Protein AF-A0A438N8Q0-F1 (afdb_monomer_lite)

Sequence (282 aa):
MSNSEAPPSVSEGKRSIVNTTEFSVVYLAGQSRKLFHFLTVKAPIPNVELLRGPALIAVITSKEPGPKFRTDLVSSLLQAARGWFLTVPFRKKMLDDFEEYLALRQEWIAASAEAMAFDVHNQMTRAVYFTKDDETLIKLIKTRLPDVNLNAIIEAFPPLTLDQYLEIMIPMSRHLHAKADALTQKLLDLKTSERLRSTHSAILKCTHAHDDYVKALRNREYNDRLRKHHAREQTALNARRQMGNVGTYDLSPLVVRSVKEFVRQEQEKYLAFDEAGQLKVK

pLDDT: mean 77.79, std 16.01, range [31.42, 97.44]

Secondary structure (DSSP, 8-state):
-----PPPP--S----GGGSHHHIIIIITTTTHHHHHHHHH-SPPPHHHHTT-HHHHHHHHHT--SSPP-HHHHHHHHHHTHHHHTTSTTHHHHHHHHHHHHHHHHHHHHHHHHHHHHHHHHHHHIIIIII---HHHHHHHHHH-TTS-HHHHHHTS----HHHHHHHHHHHHHHHHHHHHHHHHHHHHHHHSHHHHHHHHHHHHHHHHHHHHHHHHHHHHHHHHHHHHHHHHHHHHHHHHHHTT-S--PPPHHHHHHHHHHHHHHHHHH-EE-TTS-EE--

Structure (mmCIF, N/CA/C/O backbone):
data_AF-A0A438N8Q0-F1
#
_entry.id   AF-A0A438N8Q0-F1
#
loop_
_atom_site.group_PDB
_atom_site.id
_atom_site.type_symbol
_atom_site.label_atom_id
_atom_site.label_alt_id
_atom_site.label_comp_id
_atom_site.label_asym_id
_atom_site.label_entity_id
_atom_site.label_seq_id
_atom_site.pdbx_PDB_ins_code
_atom_site.Cartn_x
_atom_site.Cartn_y
_atom_site.Cartn_z
_atom_site.occupancy
_atom_site.B_iso_or_equiv
_atom_site.auth_seq_id
_atom_site.auth_comp_id
_atom_site.auth_asym_id
_atom_site.auth_atom_id
_atom_site.pdbx_PDB_model_num
ATOM 1 N N . MET A 1 1 ? 14.302 -14.407 37.854 1.00 37.50 1 MET A N 1
ATOM 2 C CA . MET A 1 1 ? 14.609 -13.065 37.320 1.00 37.50 1 MET A CA 1
ATOM 3 C C . MET A 1 1 ? 13.574 -12.763 36.254 1.00 37.50 1 MET A C 1
ATOM 5 O O . MET A 1 1 ? 13.567 -13.420 35.225 1.00 37.50 1 MET A O 1
ATOM 9 N N . SER A 1 2 ? 12.611 -11.910 36.599 1.00 31.77 2 SER A N 1
ATOM 10 C CA . SER A 1 2 ? 11.425 -11.600 35.797 1.00 31.77 2 SER A CA 1
ATOM 11 C C . SER A 1 2 ? 11.701 -10.344 34.976 1.00 31.77 2 SER A C 1
ATOM 13 O O . SER A 1 2 ? 11.773 -9.260 35.551 1.00 31.77 2 SER A O 1
ATOM 15 N N . ASN A 1 3 ? 11.854 -10.480 33.658 1.00 32.62 3 ASN A N 1
ATOM 16 C CA . ASN A 1 3 ? 11.857 -9.333 32.752 1.00 32.62 3 ASN A CA 1
ATOM 17 C C . ASN A 1 3 ? 10.408 -8.892 32.532 1.00 32.62 3 ASN A C 1
ATOM 19 O O . ASN A 1 3 ? 9.687 -9.431 31.698 1.00 32.62 3 ASN A O 1
ATOM 23 N N . SER A 1 4 ? 9.989 -7.930 33.350 1.00 31.98 4 SER A N 1
ATOM 24 C CA . SER A 1 4 ? 8.791 -7.124 33.150 1.00 31.98 4 SER A CA 1
ATOM 25 C C . SER A 1 4 ? 9.007 -6.216 31.938 1.00 31.98 4 SER A C 1
ATOM 27 O O . SER A 1 4 ? 9.537 -5.114 32.078 1.00 31.98 4 SER A O 1
ATOM 29 N N . GLU A 1 5 ? 8.594 -6.658 30.751 1.00 37.47 5 GLU A N 1
ATOM 30 C CA . GLU A 1 5 ? 8.329 -5.743 29.639 1.00 37.47 5 GLU A CA 1
ATOM 31 C C . GLU A 1 5 ? 7.063 -4.951 29.974 1.00 37.47 5 GLU A C 1
ATOM 33 O O . GLU A 1 5 ? 5.932 -5.401 29.787 1.00 37.47 5 GLU A O 1
ATOM 38 N N . ALA A 1 6 ? 7.269 -3.768 30.550 1.00 31.42 6 ALA A N 1
ATOM 39 C CA . ALA A 1 6 ? 6.219 -2.774 30.670 1.00 31.42 6 ALA A CA 1
ATOM 40 C C . ALA A 1 6 ? 5.736 -2.386 29.255 1.00 31.42 6 ALA A C 1
ATOM 42 O O . ALA A 1 6 ? 6.571 -2.183 28.368 1.00 31.42 6 ALA A O 1
ATOM 43 N N . PRO A 1 7 ? 4.416 -2.261 29.019 1.00 38.03 7 PRO A N 1
ATOM 44 C CA . PRO A 1 7 ? 3.911 -1.710 27.768 1.00 38.03 7 PRO A CA 1
ATOM 45 C C . PRO A 1 7 ? 4.437 -0.275 27.597 1.00 38.03 7 PRO A C 1
ATOM 47 O O . PRO A 1 7 ? 4.678 0.403 28.602 1.00 38.03 7 PRO A O 1
ATOM 50 N N . PRO A 1 8 ? 4.628 0.202 26.353 1.00 34.69 8 PRO A N 1
ATOM 51 C CA . PRO A 1 8 ? 5.199 1.518 26.103 1.00 34.69 8 PRO A CA 1
ATOM 52 C C . PRO A 1 8 ? 4.433 2.590 26.882 1.00 34.69 8 PRO A C 1
ATOM 54 O O . PRO A 1 8 ? 3.205 2.690 26.824 1.00 34.69 8 PRO A O 1
ATOM 57 N N . SER A 1 9 ? 5.201 3.346 27.661 1.00 33.34 9 SER A N 1
ATOM 58 C CA . SER A 1 9 ? 4.758 4.355 28.610 1.00 33.34 9 SER A CA 1
ATOM 59 C C . SER A 1 9 ? 3.822 5.381 27.975 1.00 33.34 9 SER A C 1
ATOM 61 O O . SER A 1 9 ? 4.170 6.083 27.027 1.00 33.34 9 SER A O 1
ATOM 63 N N . VAL A 1 10 ? 2.642 5.485 28.578 1.00 43.12 10 VAL A N 1
ATOM 64 C CA . VAL A 1 10 ? 1.627 6.517 28.385 1.00 43.12 10 VAL A CA 1
ATOM 65 C C . VAL A 1 10 ? 2.172 7.860 28.882 1.00 43.12 10 VAL A C 1
ATOM 67 O O . VAL A 1 10 ? 2.150 8.131 30.079 1.00 43.12 10 VAL A O 1
ATOM 70 N N . SER A 1 11 ? 2.648 8.718 27.978 1.00 35.53 11 SER A N 1
ATOM 71 C CA . SER A 1 11 ? 2.822 10.152 28.256 1.00 35.53 11 SER A CA 1
ATOM 72 C C . SER A 1 11 ? 2.821 10.994 26.973 1.00 35.53 11 SER A C 1
ATOM 74 O O . SER A 1 11 ? 3.793 11.668 26.647 1.00 35.53 11 SER A O 1
ATOM 76 N N . GLU A 1 12 ? 1.711 10.988 26.242 1.00 38.38 12 GLU A N 1
ATOM 77 C CA . GLU A 1 12 ? 1.364 12.083 25.332 1.00 38.38 12 GLU A CA 1
ATOM 78 C C . GLU A 1 12 ? -0.039 12.548 25.730 1.00 38.38 12 GLU A C 1
ATOM 80 O O . GLU A 1 12 ? -0.950 11.725 25.831 1.00 38.38 12 GLU A O 1
ATOM 85 N N . GLY A 1 13 ? -0.218 13.840 26.038 1.00 41.06 13 GLY A N 1
ATOM 86 C CA . GLY A 1 13 ? -1.534 14.389 26.384 1.00 41.06 13 GLY A CA 1
ATOM 87 C C . GLY A 1 13 ? -2.570 13.936 25.357 1.00 41.06 13 GLY A C 1
ATOM 88 O O . GLY A 1 13 ? -2.263 13.990 24.172 1.00 41.06 13 GLY A O 1
ATOM 89 N N . LYS A 1 14 ? -3.729 13.430 25.815 1.00 56.16 14 LYS A N 1
ATOM 90 C CA . LYS A 1 14 ? -4.760 12.735 25.014 1.00 56.16 14 LYS A CA 1
ATOM 91 C C . LYS A 1 14 ? -4.926 13.346 23.614 1.00 56.16 14 LYS A C 1
ATOM 93 O O . LYS A 1 14 ? -5.718 14.265 23.410 1.00 56.16 14 LYS A O 1
ATOM 98 N N . ARG A 1 15 ? -4.157 12.851 22.640 1.00 72.88 15 ARG A N 1
ATOM 99 C CA . ARG A 1 15 ? -4.258 13.262 21.240 1.00 72.88 15 ARG A CA 1
ATOM 100 C C . ARG A 1 15 ? -5.443 12.515 20.653 1.00 72.88 15 ARG A C 1
ATOM 102 O O . ARG A 1 15 ? -5.467 11.290 20.682 1.00 72.88 15 ARG A O 1
ATOM 109 N N . SER A 1 16 ? -6.420 13.262 20.144 1.00 83.81 16 SER A N 1
ATOM 110 C CA . SER A 1 16 ? -7.558 12.677 19.434 1.00 83.81 16 SER A CA 1
ATOM 111 C C . SER A 1 16 ? -7.079 11.841 18.252 1.00 83.81 16 SER A C 1
ATOM 113 O O . SER A 1 16 ? -6.194 12.274 17.503 1.00 83.81 16 SER A O 1
ATOM 115 N N . ILE A 1 17 ? -7.720 10.691 18.036 1.00 86.69 17 ILE A N 1
ATOM 116 C CA . ILE A 1 17 ? -7.443 9.830 16.883 1.00 86.69 17 ILE A CA 1
ATOM 117 C C . ILE A 1 17 ? -7.655 10.576 15.561 1.00 86.69 17 ILE A C 1
ATOM 119 O O . ILE A 1 17 ? -6.962 10.315 14.581 1.00 86.69 17 ILE A O 1
ATOM 123 N N . VAL A 1 18 ? -8.552 11.567 15.548 1.00 86.44 18 VAL A N 1
ATOM 124 C CA . VAL A 1 18 ? -8.867 12.388 14.372 1.00 86.44 18 VAL A CA 1
ATOM 125 C C . VAL A 1 18 ? -7.634 13.112 13.820 1.00 86.44 18 VAL A C 1
ATOM 127 O O . VAL A 1 18 ? -7.559 13.362 12.618 1.00 86.44 18 VAL A O 1
ATOM 130 N N . ASN A 1 19 ? -6.651 13.405 14.675 1.00 85.69 19 ASN A N 1
ATOM 131 C CA . ASN A 1 19 ? -5.429 14.117 14.301 1.00 85.69 19 ASN A CA 1
ATOM 132 C C . ASN A 1 19 ? -4.320 13.192 13.773 1.00 85.69 19 ASN A C 1
ATOM 134 O O . ASN A 1 19 ? -3.249 13.672 13.406 1.00 85.69 19 ASN A O 1
ATOM 138 N N . THR A 1 20 ? -4.545 11.877 13.749 1.00 86.88 20 THR A N 1
ATOM 139 C CA . THR A 1 20 ? -3.568 10.912 13.232 1.00 86.88 20 THR A CA 1
ATOM 140 C C . THR A 1 20 ? -3.609 10.841 11.707 1.00 86.88 20 THR A C 1
ATOM 142 O O . THR A 1 20 ? -4.662 10.982 11.073 1.00 86.88 20 THR A O 1
ATOM 145 N N . THR A 1 21 ? -2.447 10.597 11.098 1.00 85.69 21 THR A N 1
ATOM 146 C CA . THR A 1 21 ? -2.346 10.421 9.642 1.00 85.69 21 THR A CA 1
ATOM 147 C C . THR A 1 21 ? -3.156 9.204 9.207 1.00 85.69 21 THR A C 1
ATOM 149 O O . THR A 1 21 ? -3.878 9.265 8.216 1.00 85.69 21 THR A O 1
ATOM 152 N N . GLU A 1 22 ? -3.077 8.128 9.986 1.00 86.81 22 GLU A N 1
ATOM 153 C CA . GLU A 1 22 ? -3.739 6.844 9.795 1.00 86.81 22 GLU A CA 1
ATOM 154 C C . GLU A 1 22 ? -5.264 7.009 9.746 1.00 86.81 22 GLU A C 1
ATOM 156 O O . GLU A 1 22 ? -5.905 6.577 8.786 1.00 86.81 22 GLU A O 1
ATOM 161 N N . PHE A 1 23 ? -5.857 7.720 10.712 1.00 87.88 23 PHE A N 1
ATOM 162 C CA . PHE A 1 23 ? -7.288 8.026 10.684 1.00 87.88 23 PHE A CA 1
ATOM 163 C C . PHE A 1 23 ? -7.674 8.846 9.452 1.00 87.88 23 PHE A C 1
ATOM 165 O O . PHE A 1 23 ? -8.671 8.547 8.790 1.00 87.88 23 PHE A O 1
ATOM 172 N N . SER A 1 24 ? -6.879 9.862 9.114 1.00 86.62 24 SER A N 1
ATOM 173 C CA . SER A 1 24 ? -7.151 10.724 7.966 1.00 86.62 24 SER A CA 1
ATOM 174 C C . SER A 1 24 ? -7.186 9.935 6.652 1.00 86.62 24 SER A C 1
ATOM 176 O O . SER A 1 24 ? -8.156 10.016 5.891 1.00 86.62 24 SER A O 1
ATOM 178 N N . VAL A 1 25 ? -6.181 9.093 6.402 1.00 84.50 25 VAL A N 1
ATOM 179 C CA . VAL A 1 25 ? -6.111 8.323 5.152 1.00 84.50 25 VAL A CA 1
ATOM 180 C C . VAL A 1 25 ? -7.124 7.182 5.091 1.00 84.50 25 VAL A C 1
ATOM 182 O O . VAL A 1 25 ? -7.626 6.879 4.005 1.00 84.50 25 VAL A O 1
ATOM 185 N N . VAL A 1 26 ? -7.471 6.574 6.231 1.00 82.56 26 VAL A N 1
ATOM 186 C CA . VAL A 1 26 ? -8.444 5.476 6.276 1.00 82.56 26 VAL A CA 1
ATOM 187 C C . VAL A 1 26 ? -9.875 6.011 6.216 1.00 82.56 26 VAL A C 1
ATOM 189 O O . VAL A 1 26 ? -10.639 5.546 5.370 1.00 82.56 26 VAL A O 1
ATOM 192 N N . TYR A 1 27 ? -10.241 7.003 7.035 1.00 80.44 27 TYR A N 1
ATOM 193 C CA . TYR A 1 27 ? -11.634 7.424 7.253 1.00 80.44 27 TYR A CA 1
ATOM 194 C C . TYR A 1 27 ? -12.013 8.791 6.662 1.00 80.44 27 TYR A C 1
ATOM 196 O O . TYR A 1 27 ? -13.161 8.949 6.240 1.00 80.44 27 TYR A O 1
ATOM 204 N N . LEU A 1 28 ? -11.102 9.772 6.562 1.00 74.94 28 LEU A N 1
ATOM 205 C CA . LEU A 1 28 ? -11.455 11.091 6.001 1.00 74.94 28 LEU A CA 1
ATOM 206 C C . LEU A 1 28 ? -11.547 11.075 4.466 1.00 74.94 28 LEU A C 1
ATOM 208 O O . LEU A 1 28 ? -12.371 11.793 3.893 1.00 74.94 28 LEU A O 1
ATOM 212 N N . ALA A 1 29 ? -10.798 10.202 3.787 1.00 60.91 29 ALA A N 1
ATOM 213 C CA . ALA A 1 29 ? -10.954 9.938 2.354 1.00 60.91 29 ALA A CA 1
ATOM 214 C C . ALA A 1 29 ? -12.243 9.124 2.082 1.00 60.91 29 ALA A C 1
ATOM 216 O O . ALA A 1 29 ? -12.223 7.891 2.072 1.00 60.91 29 ALA A O 1
ATOM 217 N N . GLY A 1 30 ? -13.381 9.810 1.907 1.00 58.81 30 GLY A N 1
ATOM 218 C CA . GLY A 1 30 ? -14.726 9.210 1.762 1.00 58.81 30 GLY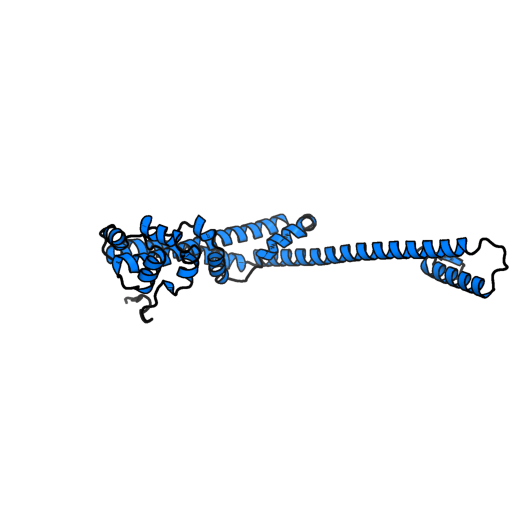 A CA 1
ATOM 219 C C . GLY A 1 30 ? -15.752 9.656 2.821 1.00 58.81 30 GLY A C 1
ATOM 220 O O . GLY A 1 30 ? -16.898 9.209 2.783 1.00 58.81 30 GLY A O 1
ATOM 221 N N . GLN A 1 31 ? -15.314 10.535 3.735 1.00 66.50 31 GLN A N 1
ATOM 222 C CA . GLN A 1 31 ? -16.015 11.361 4.736 1.00 66.50 31 GLN A CA 1
ATOM 223 C C . GLN A 1 31 ? -17.175 10.729 5.532 1.00 66.50 31 GLN A C 1
ATOM 225 O O . GLN A 1 31 ? -17.037 10.589 6.741 1.00 66.50 31 GLN A O 1
ATOM 230 N N . SER A 1 32 ? -18.301 10.354 4.921 1.00 77.50 32 SER A N 1
ATOM 231 C CA . SER A 1 32 ? -19.498 9.912 5.666 1.00 77.50 32 SER A CA 1
ATOM 232 C C . SER A 1 32 ? -19.753 8.408 5.571 1.00 77.50 32 SER A C 1
ATOM 234 O O . SER A 1 32 ? -20.121 7.786 6.563 1.00 77.50 32 SER A O 1
ATOM 236 N N . ARG A 1 33 ? -19.490 7.776 4.417 1.00 85.31 33 ARG A N 1
ATOM 237 C CA . ARG A 1 33 ? -19.811 6.349 4.210 1.00 85.31 33 ARG A CA 1
ATOM 238 C C . ARG A 1 33 ? -18.976 5.422 5.094 1.00 85.31 33 ARG A C 1
ATOM 240 O O . ARG A 1 33 ? -19.495 4.442 5.615 1.00 85.31 33 ARG A O 1
ATOM 247 N N . LYS A 1 34 ? -17.693 5.735 5.280 1.00 87.44 34 LYS A N 1
ATOM 248 C CA . LYS A 1 34 ? -16.776 4.930 6.100 1.00 87.44 34 LYS A CA 1
ATOM 249 C C . LYS A 1 34 ? -17.062 5.067 7.596 1.00 87.44 34 LYS A C 1
ATOM 251 O O . LYS A 1 34 ? -17.062 4.071 8.307 1.00 87.44 34 LYS A O 1
ATOM 256 N N . LEU A 1 35 ? -17.384 6.279 8.058 1.00 88.81 35 LEU A N 1
ATOM 257 C CA . LEU A 1 35 ? -17.860 6.498 9.428 1.00 88.81 35 LEU A CA 1
ATOM 258 C C . LEU A 1 35 ? -19.200 5.790 9.669 1.00 88.81 35 LEU A C 1
ATOM 260 O O . LEU A 1 35 ? -19.393 5.172 10.710 1.00 88.81 35 LEU A O 1
ATOM 264 N N . PHE A 1 36 ? -20.100 5.812 8.683 1.00 88.88 36 PHE A N 1
ATOM 265 C CA . PHE A 1 36 ? -21.367 5.092 8.761 1.00 88.88 36 PHE A CA 1
ATOM 266 C C . PHE A 1 36 ? -21.158 3.572 8.813 1.00 88.88 36 PHE A C 1
ATOM 268 O O . PHE A 1 36 ? -21.780 2.898 9.631 1.00 88.88 36 PHE A O 1
ATOM 275 N N . HIS A 1 37 ? -20.241 3.034 8.000 1.00 90.06 37 HIS A N 1
ATOM 276 C CA . HIS A 1 37 ? -19.836 1.627 8.047 1.00 90.06 37 HIS A CA 1
ATOM 277 C C . HIS A 1 37 ? -19.310 1.238 9.433 1.00 90.06 37 HIS A C 1
ATOM 279 O O . HIS A 1 37 ? -19.760 0.244 9.994 1.00 90.06 37 HIS A O 1
ATOM 285 N N . PHE A 1 38 ? -18.429 2.052 10.021 1.00 91.31 38 PHE A N 1
ATOM 286 C CA . PHE A 1 38 ? -17.919 1.826 11.374 1.00 91.31 38 PHE A CA 1
ATOM 287 C C . PHE A 1 38 ? -19.046 1.705 12.415 1.00 91.31 38 PHE A C 1
ATOM 289 O O . PHE A 1 38 ? -19.038 0.778 13.224 1.00 91.31 38 PHE A O 1
ATOM 296 N N . LEU A 1 39 ? -20.038 2.601 12.373 1.00 90.19 39 LEU A N 1
ATOM 297 C CA . LEU A 1 39 ? -21.144 2.610 13.338 1.00 90.19 39 LEU A CA 1
ATOM 298 C C . LEU A 1 39 ? -22.140 1.460 13.140 1.00 90.19 39 LEU A C 1
ATOM 300 O O . LEU A 1 39 ? -22.680 0.937 14.111 1.00 90.19 39 LEU A O 1
ATOM 304 N N . THR A 1 40 ? -22.405 1.079 11.890 1.00 87.88 40 THR A N 1
ATOM 305 C CA . THR A 1 40 ? -23.457 0.104 11.558 1.00 87.88 40 THR A CA 1
ATOM 306 C C . THR A 1 40 ? -22.941 -1.325 11.477 1.00 87.88 40 THR A C 1
ATOM 308 O O . THR A 1 40 ? -23.537 -2.224 12.061 1.00 87.88 40 THR A O 1
ATOM 311 N N . VAL A 1 41 ? -21.823 -1.537 10.783 1.00 88.81 41 VAL A N 1
ATOM 312 C CA . VAL A 1 41 ? -21.237 -2.865 10.560 1.00 88.81 41 VAL A CA 1
ATOM 313 C C . VAL A 1 41 ? -20.377 -3.299 11.745 1.00 88.81 41 VAL A C 1
ATOM 315 O O . VAL A 1 41 ? -20.242 -4.495 11.981 1.00 88.81 41 VAL A O 1
ATOM 318 N N . LYS A 1 42 ? -19.834 -2.347 12.523 1.00 87.25 42 LYS A N 1
ATOM 319 C CA . LYS A 1 42 ? -19.001 -2.615 13.712 1.00 87.25 42 LYS A CA 1
ATOM 320 C C . LYS A 1 42 ? -17.797 -3.518 13.396 1.00 87.25 42 LYS A C 1
ATOM 322 O O . LYS A 1 42 ? -17.392 -4.338 14.213 1.00 87.25 42 LYS A O 1
ATOM 327 N N . ALA A 1 43 ? -17.225 -3.344 12.205 1.00 86.88 43 ALA A N 1
ATOM 328 C CA . ALA A 1 43 ? -16.047 -4.059 11.728 1.00 86.88 43 ALA A CA 1
ATOM 329 C C . ALA A 1 43 ? -15.053 -3.089 11.055 1.00 86.88 43 ALA A C 1
ATOM 331 O O . ALA A 1 43 ? -15.445 -1.981 10.663 1.00 86.88 43 ALA A O 1
ATOM 332 N N . PRO A 1 44 ? -13.769 -3.472 10.919 1.00 88.00 44 PRO A N 1
ATOM 333 C CA . PRO A 1 44 ? -12.804 -2.731 10.114 1.00 88.00 44 PRO A CA 1
ATOM 334 C C . PRO A 1 44 ? -13.226 -2.653 8.642 1.00 88.00 44 PRO A C 1
ATOM 336 O O . PRO A 1 44 ? -13.895 -3.545 8.120 1.00 88.00 44 PRO A O 1
ATOM 339 N N . ILE A 1 45 ? -12.782 -1.599 7.952 1.00 88.62 45 ILE A N 1
ATOM 340 C CA . ILE A 1 45 ? -13.051 -1.424 6.520 1.00 88.62 45 ILE A CA 1
ATOM 341 C C . ILE A 1 45 ? -12.402 -2.580 5.733 1.00 88.62 45 ILE A C 1
ATOM 343 O O . ILE A 1 45 ? -11.218 -2.849 5.938 1.00 88.62 45 ILE A O 1
ATOM 347 N N . PRO A 1 46 ? -13.117 -3.230 4.794 1.00 86.75 46 PRO A N 1
ATOM 348 C CA . PRO A 1 46 ? -12.560 -4.320 3.999 1.00 86.75 46 PRO A CA 1
ATOM 349 C C . PRO A 1 46 ? -11.342 -3.905 3.161 1.00 86.75 46 PRO A C 1
ATOM 351 O O . PRO A 1 46 ? -11.338 -2.843 2.531 1.00 86.75 46 PRO A O 1
ATOM 354 N N . ASN A 1 47 ? -10.358 -4.804 3.035 1.00 84.50 47 ASN A N 1
ATOM 355 C CA . ASN A 1 47 ? -9.129 -4.578 2.258 1.00 84.50 47 ASN A CA 1
ATOM 356 C C . ASN A 1 47 ? -9.385 -4.100 0.821 1.00 84.50 47 ASN A C 1
ATOM 358 O O . ASN A 1 47 ? -8.679 -3.225 0.325 1.00 84.50 47 ASN A O 1
ATOM 362 N N . VAL A 1 48 ? -10.422 -4.616 0.156 1.00 86.56 48 VAL A N 1
ATOM 363 C CA . VAL A 1 48 ? -10.775 -4.214 -1.218 1.00 86.56 48 VAL A CA 1
ATOM 364 C C . VAL A 1 48 ? -11.123 -2.723 -1.305 1.00 86.56 48 VAL A C 1
ATOM 366 O O . VAL A 1 48 ? -10.811 -2.076 -2.303 1.00 86.56 48 VAL A O 1
ATOM 369 N N . GLU A 1 49 ? -11.751 -2.158 -0.273 1.00 84.56 49 GLU A N 1
ATOM 370 C CA . GLU A 1 49 ? -12.063 -0.728 -0.222 1.00 84.56 49 GLU A CA 1
ATOM 371 C C . GLU A 1 49 ? -10.851 0.109 0.203 1.00 84.56 49 GLU A C 1
ATOM 373 O O . GLU A 1 49 ? -10.649 1.202 -0.329 1.00 84.56 49 GLU A O 1
ATOM 378 N N . LEU A 1 50 ? -10.016 -0.411 1.108 1.00 84.81 50 LEU A N 1
ATOM 379 C CA . LEU A 1 50 ? -8.777 0.243 1.544 1.00 84.81 50 LEU A CA 1
ATOM 380 C C . LEU A 1 50 ? -7.794 0.427 0.383 1.00 84.81 50 LEU A C 1
ATOM 382 O O . LEU A 1 50 ? -7.297 1.531 0.157 1.00 84.81 50 LEU A O 1
ATOM 386 N N . LEU A 1 51 ? -7.578 -0.627 -0.406 1.00 85.44 51 LEU A N 1
ATOM 387 C CA . LEU A 1 51 ? -6.641 -0.638 -1.534 1.00 85.44 51 LEU A CA 1
ATOM 388 C C . LEU A 1 51 ? -7.097 0.212 -2.730 1.00 85.44 51 LEU A C 1
ATOM 390 O O . LEU A 1 51 ? -6.325 0.437 -3.655 1.00 85.44 51 LEU A O 1
ATOM 394 N N . ARG A 1 52 ? -8.330 0.730 -2.729 1.00 84.00 52 ARG A N 1
ATOM 395 C CA . ARG A 1 52 ? -8.769 1.732 -3.716 1.00 84.00 52 ARG A CA 1
ATOM 396 C C . ARG A 1 52 ? -8.343 3.153 -3.345 1.00 84.00 52 ARG A C 1
ATOM 398 O O . ARG A 1 52 ? -8.418 4.041 -4.189 1.00 84.00 52 ARG A O 1
ATOM 405 N N . GLY A 1 53 ? -7.936 3.394 -2.098 1.00 81.56 53 GLY A N 1
ATOM 406 C CA . GLY A 1 53 ? -7.556 4.714 -1.603 1.00 81.56 53 GLY A CA 1
ATOM 407 C C . GLY A 1 53 ? -6.108 5.074 -1.957 1.00 81.56 53 GLY A C 1
ATOM 408 O O . GLY A 1 53 ? -5.196 4.551 -1.313 1.00 81.56 53 GLY A O 1
ATOM 409 N N . PRO A 1 54 ? -5.850 6.016 -2.890 1.00 83.44 54 PRO A N 1
ATOM 410 C CA . PRO A 1 54 ? -4.481 6.360 -3.283 1.00 83.44 54 PRO A CA 1
ATOM 411 C C . PRO A 1 54 ? -3.678 6.989 -2.136 1.00 83.44 54 PRO A C 1
ATOM 413 O O . PRO A 1 54 ? -2.477 6.760 -2.032 1.00 83.44 54 PRO A O 1
ATOM 416 N N . ALA A 1 55 ? -4.334 7.733 -1.238 1.00 85.31 55 ALA A N 1
ATOM 417 C CA . ALA A 1 55 ? -3.686 8.352 -0.081 1.00 85.31 55 ALA A CA 1
ATOM 418 C C . ALA A 1 55 ? -3.147 7.314 0.919 1.00 85.31 55 ALA A C 1
ATOM 420 O O . ALA A 1 55 ? -2.035 7.462 1.421 1.00 85.31 55 ALA A O 1
ATOM 421 N N . LEU A 1 56 ? -3.907 6.242 1.169 1.00 86.75 56 LEU A N 1
ATOM 422 C CA . LEU A 1 56 ? -3.475 5.154 2.047 1.00 86.75 56 LEU A CA 1
ATOM 423 C C . LEU A 1 56 ? -2.284 4.408 1.438 1.00 86.75 56 LEU A C 1
ATOM 425 O O . LEU A 1 56 ? -1.278 4.206 2.114 1.00 86.75 56 LEU A O 1
ATOM 429 N N . ILE A 1 57 ? -2.364 4.066 0.148 1.00 88.00 57 ILE A N 1
ATOM 430 C CA . ILE A 1 57 ? -1.255 3.421 -0.566 1.00 88.00 57 ILE A CA 1
ATOM 431 C C . ILE A 1 57 ? -0.006 4.306 -0.527 1.00 88.00 57 ILE A C 1
ATOM 433 O O . ILE A 1 57 ? 1.084 3.801 -0.272 1.00 88.00 57 ILE A O 1
ATOM 437 N N . ALA A 1 58 ? -0.141 5.619 -0.730 1.00 86.81 58 ALA A N 1
ATOM 438 C CA . ALA A 1 58 ? 0.984 6.549 -0.663 1.00 86.81 58 ALA A CA 1
ATOM 439 C C . ALA A 1 58 ? 1.641 6.565 0.729 1.00 86.81 58 ALA A C 1
ATOM 441 O O . ALA A 1 58 ? 2.865 6.492 0.828 1.00 86.81 58 ALA A O 1
ATOM 442 N N . VAL A 1 59 ? 0.851 6.596 1.809 1.00 89.44 59 VAL A N 1
ATOM 443 C CA . VAL A 1 59 ? 1.389 6.544 3.179 1.00 89.44 59 VAL A CA 1
ATOM 444 C C . VAL A 1 59 ? 2.088 5.215 3.451 1.00 89.44 59 VAL A C 1
ATOM 446 O O . VAL A 1 59 ? 3.208 5.221 3.959 1.00 89.44 59 VAL A O 1
ATOM 449 N N . ILE A 1 60 ? 1.492 4.085 3.072 1.00 90.75 60 ILE A N 1
ATOM 450 C CA . ILE A 1 60 ? 2.113 2.765 3.251 1.00 90.75 60 ILE A CA 1
ATOM 451 C C . ILE A 1 60 ? 3.417 2.678 2.455 1.00 90.75 60 ILE A C 1
ATOM 453 O O . ILE A 1 60 ? 4.471 2.413 3.022 1.00 90.75 60 ILE A O 1
ATOM 457 N N . THR A 1 61 ? 3.385 2.987 1.159 1.00 88.56 61 THR A N 1
ATOM 458 C CA . THR A 1 61 ? 4.567 2.913 0.281 1.00 88.56 61 THR A CA 1
ATOM 459 C C . THR A 1 61 ? 5.661 3.921 0.640 1.00 88.56 61 THR A C 1
ATOM 461 O O . THR A 1 61 ? 6.832 3.679 0.348 1.00 88.56 61 THR A O 1
ATOM 464 N N . SER A 1 62 ? 5.336 5.013 1.341 1.00 88.75 62 SER A N 1
ATOM 465 C CA . SER A 1 62 ? 6.347 5.916 1.909 1.00 88.75 62 SER A CA 1
ATOM 466 C C . SER A 1 62 ? 7.235 5.228 2.953 1.00 88.75 62 SER A C 1
ATOM 468 O O . SER A 1 62 ? 8.404 5.595 3.089 1.00 88.75 62 SER A O 1
ATOM 470 N N . LYS A 1 63 ? 6.695 4.200 3.621 1.00 89.38 63 LYS A N 1
ATOM 471 C CA . LYS A 1 63 ? 7.347 3.367 4.638 1.00 89.38 63 LYS A CA 1
ATOM 472 C C . LYS A 1 63 ? 7.832 2.019 4.071 1.00 89.38 63 LYS A C 1
ATOM 474 O O . LYS A 1 63 ? 8.105 1.103 4.838 1.00 89.38 63 LYS A O 1
ATOM 479 N N . GLU A 1 64 ? 7.921 1.867 2.743 1.00 89.69 64 GLU A N 1
ATOM 480 C CA . GLU A 1 64 ? 8.378 0.618 2.115 1.00 89.69 64 GLU A CA 1
ATOM 481 C C . GLU A 1 64 ? 9.807 0.249 2.565 1.00 89.69 64 GLU A C 1
ATOM 483 O O . GLU A 1 64 ? 10.704 1.094 2.478 1.00 89.69 64 GLU A O 1
ATOM 488 N N . PRO A 1 65 ? 10.056 -1.000 3.009 1.00 88.38 65 PRO A N 1
ATOM 489 C CA . PRO A 1 65 ? 11.363 -1.409 3.518 1.00 88.38 65 PRO A CA 1
ATOM 490 C C . PRO A 1 65 ? 12.419 -1.477 2.408 1.00 88.38 65 PRO A C 1
ATOM 492 O O . PRO A 1 65 ? 12.143 -1.904 1.286 1.00 88.38 65 PRO A O 1
ATOM 495 N N . GLY A 1 66 ? 13.663 -1.117 2.727 1.00 87.44 66 GLY A N 1
ATOM 496 C CA . GLY A 1 66 ? 14.814 -1.294 1.834 1.00 87.44 66 GLY A CA 1
ATOM 497 C C . GLY A 1 66 ? 14.913 -0.285 0.672 1.00 87.44 66 GLY A C 1
ATOM 498 O O . GLY A 1 66 ? 14.259 0.760 0.679 1.00 87.44 66 GLY A O 1
ATOM 499 N N . PRO A 1 67 ? 15.754 -0.559 -0.346 1.00 84.75 67 PRO A N 1
ATOM 500 C CA . PRO A 1 67 ? 16.050 0.396 -1.418 1.00 84.75 67 PRO A CA 1
ATOM 501 C C . PRO A 1 67 ? 14.820 0.693 -2.282 1.00 84.75 67 PRO A C 1
ATOM 503 O O . PRO A 1 67 ? 14.091 -0.213 -2.667 1.00 84.75 67 PRO A O 1
ATOM 506 N N . LYS A 1 68 ? 14.568 1.957 -2.633 1.00 82.25 68 LYS A N 1
ATOM 507 C CA . LYS A 1 68 ? 13.411 2.305 -3.474 1.00 82.25 68 LYS A CA 1
ATOM 508 C C . LYS A 1 68 ? 13.641 1.872 -4.925 1.00 82.25 68 LYS A C 1
ATOM 510 O O . LYS A 1 68 ? 14.533 2.395 -5.592 1.00 82.25 68 LYS A O 1
ATOM 515 N N . PHE A 1 69 ? 12.810 0.958 -5.421 1.00 76.69 69 PHE A N 1
ATOM 516 C CA . PHE A 1 69 ? 12.737 0.637 -6.846 1.00 76.69 69 PHE A CA 1
ATOM 517 C C . PHE A 1 69 ? 11.698 1.524 -7.527 1.00 76.69 69 PHE A C 1
ATOM 519 O O . PHE A 1 69 ? 10.645 1.817 -6.965 1.00 76.69 69 PHE A O 1
ATOM 526 N N . ARG A 1 70 ? 12.005 1.991 -8.740 1.00 69.31 70 ARG A N 1
ATOM 527 C CA . ARG A 1 70 ? 11.150 2.926 -9.487 1.00 69.31 70 ARG A CA 1
ATOM 528 C C . ARG A 1 70 ? 10.042 2.178 -10.234 1.00 69.31 70 ARG A C 1
ATOM 530 O O . ARG A 1 70 ? 10.011 2.175 -11.459 1.00 69.31 70 ARG A O 1
ATOM 537 N N . THR A 1 71 ? 9.150 1.520 -9.505 1.00 67.06 71 THR A N 1
ATOM 538 C CA . THR A 1 71 ? 8.094 0.649 -10.057 1.00 67.06 71 THR A CA 1
ATOM 539 C C . THR A 1 71 ? 7.151 1.354 -11.030 1.00 67.06 71 THR A C 1
ATOM 541 O O . THR A 1 71 ? 6.833 0.786 -12.075 1.00 67.06 71 THR A O 1
ATOM 544 N N . ASP A 1 72 ? 6.789 2.606 -10.747 1.00 64.19 72 ASP A N 1
ATOM 545 C CA . ASP A 1 72 ? 5.911 3.426 -11.600 1.00 64.19 72 ASP A CA 1
ATOM 546 C C . ASP A 1 72 ? 6.506 3.649 -13.001 1.00 64.19 72 ASP A C 1
ATOM 548 O O . ASP A 1 72 ? 5.810 3.670 -14.020 1.00 64.19 72 ASP A O 1
ATOM 552 N N . LEU A 1 73 ? 7.834 3.766 -13.058 1.00 60.38 73 LEU A N 1
ATOM 553 C CA . LEU A 1 73 ? 8.576 3.889 -14.303 1.00 60.38 73 LEU A CA 1
ATOM 554 C C . LEU A 1 73 ? 8.747 2.527 -14.967 1.00 60.38 73 LEU A C 1
ATOM 556 O O . LEU A 1 73 ? 8.616 2.433 -16.174 1.00 60.38 73 LEU A O 1
ATOM 560 N N . VAL A 1 74 ? 8.979 1.449 -14.219 1.00 61.47 74 VAL A N 1
ATOM 561 C CA . VAL A 1 74 ? 9.250 0.139 -14.829 1.00 61.47 74 VAL A CA 1
ATOM 562 C C . VAL A 1 74 ? 8.074 -0.369 -15.672 1.00 61.47 74 VAL A C 1
ATOM 564 O O . VAL A 1 74 ? 8.319 -0.892 -16.750 1.00 61.47 74 VAL A O 1
ATOM 567 N N . SER A 1 75 ? 6.815 -0.166 -15.270 1.00 62.03 75 SER A N 1
ATOM 568 C CA . SER A 1 75 ? 5.663 -0.580 -16.098 1.00 62.03 75 SER A CA 1
ATOM 569 C C . SER A 1 75 ? 5.612 0.161 -17.444 1.00 62.03 75 SER A C 1
ATOM 571 O O . SER A 1 75 ? 5.573 -0.458 -18.511 1.00 62.03 75 SER A O 1
ATOM 573 N N . SER A 1 76 ? 5.702 1.493 -17.407 1.00 62.03 76 SER A N 1
ATOM 574 C CA . SER A 1 76 ? 5.692 2.334 -18.612 1.00 62.03 76 SER A CA 1
ATOM 575 C C . SER A 1 76 ? 6.927 2.103 -19.487 1.00 62.03 76 SER A C 1
ATOM 577 O O . SER A 1 76 ? 6.827 2.045 -20.713 1.00 62.03 76 SER A O 1
ATOM 579 N N . LEU A 1 77 ? 8.081 1.883 -18.863 1.00 59.09 77 LEU A N 1
ATOM 580 C CA . LEU A 1 77 ? 9.334 1.596 -19.541 1.00 59.09 77 LEU A CA 1
ATOM 581 C C . LEU A 1 77 ? 9.370 0.186 -20.152 1.00 59.09 77 LEU A C 1
ATOM 583 O O . LEU A 1 77 ? 9.868 0.035 -21.264 1.00 59.09 77 LEU A O 1
ATOM 587 N N . LEU A 1 78 ? 8.813 -0.838 -19.496 1.00 64.25 78 LEU A N 1
ATOM 588 C CA . LEU A 1 78 ? 8.668 -2.184 -20.070 1.00 64.25 78 LEU A CA 1
ATOM 589 C C . LEU A 1 78 ? 7.700 -2.177 -21.256 1.00 64.25 78 LEU A C 1
ATOM 591 O O . LEU A 1 78 ? 7.935 -2.869 -22.247 1.00 64.25 78 LEU A O 1
ATOM 595 N N . GLN A 1 79 ? 6.635 -1.374 -21.186 1.00 67.50 79 GLN A N 1
ATOM 596 C CA . GLN A 1 79 ? 5.695 -1.219 -22.292 1.00 67.50 79 GLN A CA 1
ATOM 597 C C . GLN A 1 79 ? 6.336 -0.495 -23.486 1.00 67.50 79 GLN A C 1
ATOM 599 O O . GLN A 1 79 ? 6.204 -0.966 -24.616 1.00 67.50 79 GLN A O 1
ATOM 604 N N . ALA A 1 80 ? 7.068 0.598 -23.247 1.00 59.94 80 ALA A N 1
ATOM 605 C CA . ALA A 1 80 ? 7.787 1.337 -24.288 1.00 59.94 80 ALA A CA 1
ATOM 606 C C . ALA A 1 80 ? 8.907 0.493 -24.920 1.00 59.94 80 ALA A C 1
ATOM 608 O O . ALA A 1 80 ? 9.025 0.404 -26.142 1.00 59.94 80 ALA A O 1
ATOM 609 N N . ALA A 1 81 ? 9.671 -0.221 -24.092 1.00 62.97 81 ALA A N 1
ATOM 610 C CA . ALA A 1 81 ? 10.767 -1.067 -24.534 1.00 62.97 81 ALA A CA 1
ATOM 611 C C . ALA A 1 81 ? 10.317 -2.458 -25.008 1.00 62.97 81 ALA A C 1
ATOM 613 O O . ALA A 1 81 ? 11.177 -3.275 -25.319 1.00 62.97 81 ALA A O 1
ATOM 614 N N . ARG A 1 82 ? 9.011 -2.759 -25.105 1.00 69.69 82 ARG A N 1
ATOM 615 C CA . ARG A 1 82 ? 8.494 -4.120 -25.360 1.00 69.69 82 ARG A CA 1
ATOM 616 C C . ARG A 1 82 ? 9.142 -4.804 -26.565 1.00 69.69 82 ARG A C 1
ATOM 618 O O . ARG A 1 82 ? 9.533 -5.961 -26.463 1.00 69.69 82 ARG A O 1
ATOM 625 N N . GLY A 1 83 ? 9.288 -4.096 -27.688 1.00 65.44 83 GLY A N 1
ATOM 626 C CA . GLY A 1 83 ? 9.923 -4.637 -28.898 1.00 65.44 83 GLY A CA 1
ATOM 627 C C . GLY A 1 83 ? 11.426 -4.891 -28.739 1.00 65.44 83 GLY A C 1
ATOM 628 O O . GLY A 1 83 ? 11.949 -5.864 -29.270 1.00 65.44 83 GLY A O 1
ATOM 629 N N . TRP A 1 84 ? 12.107 -4.058 -27.953 1.00 65.25 84 TRP A N 1
ATOM 630 C CA . TRP A 1 84 ? 13.533 -4.192 -27.652 1.00 65.25 84 TRP A CA 1
ATOM 631 C C . TRP A 1 84 ? 13.785 -5.266 -26.579 1.00 65.25 84 TRP A C 1
ATOM 633 O O . TRP A 1 84 ? 14.746 -6.023 -26.640 1.00 65.25 84 TRP A O 1
ATOM 643 N N . PHE A 1 85 ? 12.865 -5.427 -25.629 1.00 68.50 85 PHE A N 1
ATOM 644 C CA . PHE A 1 85 ? 12.937 -6.449 -24.590 1.00 68.50 85 PHE A CA 1
ATOM 645 C C . PHE A 1 85 ? 12.859 -7.873 -25.171 1.00 68.50 85 PHE A C 1
ATOM 647 O O . PHE A 1 85 ? 13.396 -8.813 -24.588 1.00 68.50 85 PHE A O 1
ATOM 654 N N . LEU A 1 86 ? 12.261 -8.043 -26.360 1.00 70.12 86 LEU A N 1
ATOM 655 C CA . LEU A 1 86 ? 12.276 -9.313 -27.098 1.00 70.12 86 LEU A CA 1
ATOM 656 C C . LEU A 1 86 ? 13.692 -9.749 -27.499 1.00 70.12 86 LEU A C 1
ATOM 658 O O . LEU A 1 86 ? 13.954 -10.951 -27.547 1.00 70.12 86 LEU A O 1
ATOM 662 N N . THR A 1 87 ? 14.604 -8.802 -27.741 1.00 70.00 87 THR A N 1
ATOM 663 C CA . THR A 1 87 ? 15.986 -9.089 -28.156 1.00 70.00 87 THR A CA 1
ATOM 664 C C . THR A 1 87 ? 16.933 -9.334 -26.982 1.00 70.00 87 THR A C 1
ATOM 666 O O . THR A 1 87 ? 18.080 -9.717 -27.194 1.00 70.00 87 THR A O 1
ATOM 669 N N . VAL A 1 88 ? 16.475 -9.141 -25.740 1.00 74.31 88 VAL A N 1
ATOM 670 C CA . VAL A 1 88 ? 17.300 -9.322 -24.540 1.00 74.31 88 VAL A CA 1
ATOM 671 C C . VAL A 1 88 ? 17.453 -10.816 -24.216 1.00 74.31 88 VAL A C 1
ATOM 673 O O . VAL A 1 88 ? 16.445 -11.508 -23.999 1.00 74.31 88 VAL A O 1
ATOM 676 N N . PRO A 1 89 ? 18.690 -11.346 -24.136 1.00 69.69 89 PRO A N 1
ATOM 677 C CA . PRO A 1 89 ? 18.920 -12.672 -23.578 1.00 69.69 89 PRO A CA 1
ATOM 678 C C . PRO A 1 89 ? 18.556 -12.648 -22.085 1.00 69.69 89 PRO A C 1
ATOM 680 O O . PRO A 1 89 ? 18.863 -11.689 -21.388 1.00 69.69 89 PRO A O 1
ATOM 683 N N . PHE A 1 90 ? 17.874 -13.686 -21.591 1.00 80.31 90 PHE A N 1
ATOM 684 C CA . PHE A 1 90 ? 17.358 -13.795 -20.208 1.00 80.31 90 PHE A CA 1
ATOM 685 C C . PHE A 1 90 ? 16.138 -12.927 -19.845 1.00 80.31 90 PHE A C 1
ATOM 687 O O . PHE A 1 90 ? 15.745 -12.898 -18.679 1.00 80.31 90 PHE A O 1
ATOM 694 N N . ARG A 1 91 ? 15.455 -12.317 -20.827 1.00 80.31 91 ARG A N 1
ATOM 695 C CA . ARG A 1 91 ? 14.232 -11.512 -20.613 1.00 80.31 91 ARG A CA 1
ATOM 696 C C . ARG A 1 91 ? 13.174 -12.181 -19.728 1.00 80.31 91 ARG A C 1
ATOM 698 O O . ARG A 1 91 ? 12.545 -11.513 -18.922 1.00 80.31 91 ARG A O 1
ATOM 705 N N . LYS A 1 92 ? 12.990 -13.499 -19.876 1.00 83.19 92 LYS A N 1
ATOM 706 C CA . LYS A 1 92 ? 11.990 -14.261 -19.122 1.00 83.19 92 LYS A CA 1
ATOM 707 C C . LYS A 1 92 ? 12.315 -14.228 -17.631 1.00 83.19 92 LYS A C 1
ATOM 709 O O . LYS A 1 92 ? 11.520 -13.726 -16.859 1.00 83.19 92 LYS A O 1
ATOM 714 N N . LYS A 1 93 ? 13.541 -14.614 -17.269 1.00 84.19 93 LYS A N 1
ATOM 715 C CA . LYS A 1 93 ? 14.030 -14.567 -15.886 1.00 84.19 93 LYS A CA 1
ATOM 716 C C . LYS A 1 93 ? 13.923 -13.163 -15.280 1.00 84.19 93 LYS A C 1
ATOM 718 O O . LYS A 1 93 ? 13.551 -13.030 -14.126 1.00 84.19 93 LYS A O 1
ATOM 723 N N . MET A 1 94 ? 14.224 -12.119 -16.059 1.00 81.50 94 MET A N 1
ATOM 724 C CA . MET A 1 94 ? 14.098 -10.734 -15.587 1.00 81.50 94 MET A CA 1
ATOM 725 C C . MET A 1 94 ? 12.648 -10.339 -15.280 1.00 81.50 94 MET A C 1
ATOM 727 O O . MET A 1 94 ? 12.414 -9.618 -14.315 1.00 81.50 94 MET A O 1
ATOM 731 N N . LEU A 1 95 ? 11.692 -10.780 -16.105 1.00 81.00 95 LEU A N 1
ATOM 732 C CA . LEU A 1 95 ? 10.267 -10.546 -15.861 1.00 81.00 95 LEU A CA 1
ATOM 733 C C . LEU A 1 95 ? 9.774 -11.369 -14.675 1.00 81.00 95 LEU A C 1
ATOM 735 O O . LEU A 1 95 ? 9.100 -10.798 -13.830 1.00 81.00 95 LEU A O 1
ATOM 739 N N . ASP A 1 96 ? 10.172 -12.638 -14.578 1.00 86.00 96 ASP A N 1
ATOM 740 C CA . ASP A 1 96 ? 9.803 -13.528 -13.472 1.00 86.00 96 ASP A CA 1
ATOM 741 C C . ASP A 1 96 ? 10.286 -12.948 -12.122 1.00 86.00 96 ASP A C 1
ATOM 743 O O . ASP A 1 96 ? 9.509 -12.831 -11.177 1.00 86.00 96 ASP A O 1
ATOM 747 N N . ASP A 1 97 ? 11.544 -12.491 -12.043 1.00 85.56 97 ASP A N 1
ATOM 748 C CA . ASP A 1 97 ? 12.105 -11.840 -10.846 1.00 85.56 97 ASP A CA 1
ATOM 749 C C . ASP A 1 97 ? 11.353 -10.538 -10.487 1.00 85.56 97 ASP A C 1
ATOM 751 O O . ASP A 1 97 ? 11.205 -10.190 -9.312 1.00 85.56 97 ASP A O 1
ATOM 755 N N . PHE A 1 98 ? 10.905 -9.779 -11.493 1.00 82.88 98 PHE A N 1
ATOM 756 C CA . PHE A 1 98 ? 10.171 -8.533 -11.271 1.00 82.88 98 PHE A CA 1
ATOM 757 C C . PHE A 1 98 ? 8.712 -8.786 -10.873 1.00 82.88 98 PHE A C 1
ATOM 759 O O . PHE A 1 98 ? 8.187 -8.085 -10.012 1.00 82.88 98 PHE A O 1
ATOM 766 N N . GLU A 1 99 ? 8.073 -9.799 -11.454 1.00 85.88 99 GLU A N 1
ATOM 767 C CA . GLU A 1 99 ? 6.742 -10.272 -11.079 1.00 85.88 99 GLU A CA 1
ATOM 768 C C . GLU A 1 99 ? 6.726 -10.772 -9.631 1.00 85.88 99 GLU A C 1
ATOM 770 O O . GLU A 1 99 ? 5.864 -10.352 -8.861 1.00 85.88 99 GLU A O 1
ATOM 775 N N . GLU A 1 100 ? 7.728 -11.559 -9.225 1.00 89.56 100 GLU A N 1
ATOM 776 C CA . GLU A 1 100 ? 7.916 -12.004 -7.837 1.00 89.56 100 GLU A CA 1
ATOM 777 C C . GLU A 1 100 ? 7.980 -10.808 -6.871 1.00 89.56 100 GLU A C 1
ATOM 779 O O . GLU A 1 100 ? 7.286 -10.775 -5.852 1.00 89.56 100 GLU A O 1
ATOM 784 N N . TYR A 1 101 ? 8.761 -9.779 -7.217 1.00 89.75 101 TYR A N 1
ATOM 785 C CA . TYR A 1 101 ? 8.842 -8.551 -6.425 1.00 89.75 101 TYR A CA 1
ATOM 786 C C . TYR A 1 101 ? 7.510 -7.793 -6.364 1.00 89.75 101 TYR A C 1
ATOM 788 O O . TYR A 1 101 ? 7.114 -7.345 -5.285 1.00 89.75 101 TYR A O 1
ATOM 796 N N . LEU A 1 102 ? 6.815 -7.633 -7.493 1.00 87.88 102 LEU A N 1
ATOM 797 C CA . LEU A 1 102 ? 5.535 -6.925 -7.539 1.00 87.88 102 LEU A CA 1
ATOM 798 C C . LEU A 1 102 ? 4.453 -7.649 -6.733 1.00 87.88 102 LEU A C 1
ATOM 800 O O . LEU A 1 102 ? 3.727 -6.990 -5.988 1.00 87.88 102 LEU A O 1
ATOM 804 N N . ALA A 1 103 ? 4.377 -8.977 -6.844 1.00 90.31 103 ALA A N 1
ATOM 805 C CA . ALA A 1 103 ? 3.443 -9.800 -6.086 1.00 90.31 103 ALA A CA 1
ATOM 806 C C . ALA A 1 103 ? 3.689 -9.656 -4.579 1.00 90.31 103 ALA A C 1
ATOM 808 O O . ALA A 1 103 ? 2.783 -9.277 -3.834 1.00 90.31 103 ALA A O 1
ATOM 809 N N . LEU A 1 104 ? 4.940 -9.832 -4.138 1.00 93.06 104 LEU A N 1
ATOM 810 C CA . LEU A 1 104 ? 5.302 -9.706 -2.726 1.00 93.06 104 LEU A CA 1
ATOM 811 C C . LEU A 1 104 ? 5.054 -8.289 -2.187 1.00 93.06 104 LEU A C 1
ATOM 813 O O . LEU A 1 104 ? 4.560 -8.116 -1.072 1.00 93.06 104 LEU A O 1
ATOM 817 N N . ARG A 1 105 ? 5.357 -7.257 -2.984 1.00 90.69 105 ARG A N 1
ATOM 818 C CA . ARG A 1 105 ? 5.067 -5.863 -2.631 1.00 90.69 105 ARG A CA 1
ATOM 819 C C . ARG A 1 105 ? 3.566 -5.625 -2.478 1.00 90.69 105 ARG A C 1
ATOM 821 O O . ARG A 1 105 ? 3.163 -4.920 -1.557 1.00 90.69 105 ARG A O 1
ATOM 828 N N . GLN A 1 106 ? 2.741 -6.182 -3.361 1.00 90.88 106 GLN A N 1
ATOM 829 C CA . GLN A 1 106 ? 1.289 -6.036 -3.292 1.00 90.88 106 GLN A CA 1
ATOM 830 C C . GLN A 1 106 ? 0.705 -6.741 -2.061 1.00 90.88 106 GLN A C 1
ATOM 832 O O . GLN A 1 106 ? -0.137 -6.159 -1.376 1.00 90.88 106 GLN A O 1
ATOM 837 N N . GLU A 1 107 ? 1.179 -7.949 -1.746 1.00 93.69 107 GLU A N 1
ATOM 838 C CA . GLU A 1 107 ? 0.808 -8.665 -0.519 1.00 93.69 107 GLU A CA 1
ATOM 839 C C . GLU A 1 107 ? 1.183 -7.872 0.734 1.00 93.69 107 GLU A C 1
ATOM 841 O O . GLU A 1 107 ? 0.369 -7.733 1.649 1.00 93.69 107 GLU A O 1
ATOM 846 N N . TRP A 1 108 ? 2.391 -7.303 0.755 1.00 95.38 108 TRP A N 1
ATOM 847 C CA . TRP A 1 108 ? 2.853 -6.445 1.842 1.00 95.38 108 TRP A CA 1
ATOM 848 C C . TRP A 1 108 ? 1.965 -5.204 2.009 1.00 95.38 108 TRP A C 1
ATOM 850 O O . TRP A 1 108 ? 1.491 -4.949 3.114 1.00 95.38 108 TRP A O 1
ATOM 860 N N . ILE A 1 109 ? 1.650 -4.481 0.923 1.00 93.69 109 ILE A N 1
ATOM 861 C CA . ILE A 1 109 ? 0.748 -3.314 0.974 1.00 93.69 109 ILE A CA 1
ATOM 862 C C . ILE A 1 109 ? -0.615 -3.710 1.552 1.00 93.69 109 ILE A C 1
ATOM 864 O O . ILE A 1 109 ? -1.151 -2.988 2.393 1.00 93.69 109 ILE A O 1
ATOM 868 N N . ALA A 1 110 ? -1.173 -4.844 1.122 1.00 94.38 110 ALA A N 1
ATOM 869 C CA . ALA A 1 110 ? -2.458 -5.330 1.614 1.00 94.38 110 ALA A CA 1
ATOM 870 C C . ALA A 1 110 ? -2.420 -5.652 3.113 1.00 94.38 110 ALA A C 1
ATOM 872 O O . ALA A 1 110 ? -3.296 -5.200 3.847 1.00 94.38 110 ALA A O 1
ATOM 873 N N . ALA A 1 111 ? -1.394 -6.367 3.579 1.00 95.38 111 ALA A N 1
ATOM 874 C CA . ALA A 1 111 ? -1.247 -6.708 4.992 1.00 95.38 111 ALA A CA 1
ATOM 875 C C . ALA A 1 111 ? -1.018 -5.468 5.873 1.00 95.38 111 ALA A C 1
ATOM 877 O O . ALA A 1 111 ? -1.635 -5.340 6.928 1.00 95.38 111 ALA A O 1
ATOM 878 N N . SER A 1 112 ? -0.184 -4.521 5.430 1.00 94.94 112 SER A N 1
ATOM 879 C CA . SER A 1 112 ? 0.039 -3.264 6.152 1.00 94.94 112 SER A CA 1
ATOM 880 C C . SER A 1 112 ? -1.213 -2.385 6.193 1.00 94.94 112 SER A C 1
ATOM 882 O O . SER A 1 112 ? -1.477 -1.747 7.212 1.00 94.94 112 SER A O 1
ATOM 884 N N . ALA A 1 113 ? -2.000 -2.354 5.112 1.00 93.12 113 ALA A N 1
ATOM 885 C CA . ALA A 1 113 ? -3.277 -1.642 5.080 1.00 93.12 113 ALA A CA 1
ATOM 886 C C . ALA A 1 113 ? -4.288 -2.255 6.054 1.00 93.12 113 ALA A C 1
ATOM 888 O O . ALA A 1 113 ? -4.955 -1.519 6.780 1.00 93.12 113 ALA A O 1
ATOM 889 N N . GLU A 1 114 ? -4.371 -3.585 6.086 1.00 93.62 114 GLU A N 1
ATOM 890 C CA . GLU A 1 114 ? -5.252 -4.339 6.978 1.00 93.62 114 GLU A CA 1
ATOM 891 C C . GLU A 1 114 ? -4.917 -4.076 8.451 1.00 93.62 114 GLU A C 1
ATOM 893 O O . GLU A 1 114 ? -5.797 -3.686 9.218 1.00 93.62 114 GLU A O 1
ATOM 898 N N . ALA A 1 115 ? -3.641 -4.202 8.831 1.00 93.88 115 ALA A N 1
ATOM 899 C CA . ALA A 1 115 ? -3.179 -3.941 10.194 1.00 93.88 115 ALA A CA 1
ATOM 900 C C . ALA A 1 115 ? -3.462 -2.490 10.625 1.00 93.88 115 ALA A C 1
ATOM 902 O O . ALA A 1 115 ? -4.039 -2.252 11.685 1.00 93.88 115 ALA A O 1
ATOM 903 N N . MET A 1 116 ? -3.149 -1.513 9.765 1.00 92.06 116 MET A N 1
ATOM 904 C CA . MET A 1 116 ? -3.402 -0.096 10.044 1.00 92.06 116 MET A CA 1
ATOM 905 C C . MET A 1 116 ? -4.897 0.208 10.201 1.00 92.06 116 MET A C 1
ATOM 907 O O . MET A 1 116 ? -5.297 0.917 11.124 1.00 92.06 116 MET A O 1
ATOM 911 N N . ALA A 1 117 ? -5.744 -0.315 9.312 1.00 91.88 117 ALA A N 1
ATOM 912 C CA . ALA A 1 117 ? -7.184 -0.100 9.395 1.00 91.88 117 ALA A CA 1
ATOM 913 C C . ALA A 1 117 ? -7.799 -0.776 10.625 1.00 91.88 117 ALA A C 1
ATOM 915 O O . ALA A 1 117 ? -8.713 -0.210 11.231 1.00 91.88 117 ALA A O 1
ATOM 916 N N . PHE A 1 118 ? -7.287 -1.949 11.009 1.00 93.94 118 PHE A N 1
ATOM 917 C CA . PHE A 1 118 ? -7.680 -2.637 12.233 1.00 93.94 118 PHE A CA 1
ATOM 918 C C . PHE A 1 118 ? -7.335 -1.815 13.476 1.00 93.94 118 PHE A C 1
ATOM 920 O O . PHE A 1 118 ? -8.192 -1.629 14.336 1.00 93.94 118 PHE A O 1
ATOM 927 N N . ASP A 1 119 ? -6.126 -1.258 13.556 1.00 92.06 119 ASP A N 1
ATOM 928 C CA . ASP A 1 119 ? -5.717 -0.438 14.698 1.00 92.06 119 ASP A CA 1
ATOM 929 C C . ASP A 1 119 ? -6.561 0.832 14.824 1.00 92.06 119 ASP A C 1
ATOM 931 O O . ASP A 1 119 ? -7.034 1.153 15.916 1.00 92.06 119 ASP A O 1
ATOM 935 N N . VAL A 1 120 ? -6.815 1.526 13.708 1.00 92.00 120 VAL A N 1
ATOM 936 C CA . VAL A 1 120 ? -7.694 2.705 13.701 1.00 92.00 120 VAL A CA 1
ATOM 937 C C . VAL A 1 120 ? -9.108 2.314 14.130 1.00 92.00 120 VAL A C 1
ATOM 939 O O . VAL A 1 120 ? -9.695 2.988 14.974 1.00 92.00 120 VAL A O 1
ATOM 942 N N . HIS A 1 121 ? -9.648 1.209 13.607 1.00 92.81 121 HIS A N 1
ATOM 943 C CA . HIS A 1 121 ? -10.949 0.692 14.029 1.00 92.81 121 HIS A CA 1
ATOM 944 C C . HIS A 1 121 ? -10.975 0.405 15.535 1.00 92.81 121 HIS A C 1
ATOM 946 O O . HIS A 1 121 ? -11.892 0.840 16.223 1.00 92.81 121 HIS A O 1
ATOM 952 N N . ASN A 1 122 ? -9.953 -0.268 16.062 1.00 92.75 122 ASN A N 1
ATOM 953 C CA . ASN A 1 122 ? -9.870 -0.628 17.471 1.00 92.75 122 ASN A CA 1
ATOM 954 C C . ASN A 1 122 ? -9.827 0.616 18.378 1.00 92.75 122 ASN A C 1
ATOM 956 O O . ASN A 1 122 ? -10.549 0.698 19.374 1.00 92.75 122 ASN A O 1
ATOM 960 N N . GLN A 1 123 ? -9.034 1.621 17.999 1.00 91.62 123 GLN A N 1
ATOM 961 C CA . GLN A 1 123 ? -8.961 2.897 18.709 1.00 91.62 123 GLN A CA 1
ATOM 962 C C . GLN A 1 123 ? -10.295 3.660 18.658 1.00 91.62 123 GLN A C 1
ATOM 964 O O . GLN A 1 123 ? -10.747 4.156 19.689 1.00 91.62 123 GLN A O 1
ATOM 969 N N . MET A 1 124 ? -10.966 3.702 17.499 1.00 92.00 124 MET A N 1
ATOM 970 C CA . MET A 1 124 ? -12.297 4.307 17.373 1.00 92.00 124 MET A CA 1
ATOM 971 C C . MET A 1 124 ? -13.333 3.575 18.228 1.00 92.00 124 MET A C 1
ATOM 973 O O . MET A 1 124 ? -14.112 4.218 18.928 1.00 92.00 124 MET A O 1
ATOM 977 N N . THR A 1 125 ? -13.346 2.242 18.199 1.00 92.31 125 THR A N 1
ATOM 978 C CA . THR A 1 125 ? -14.281 1.421 18.976 1.00 92.31 125 THR A CA 1
ATOM 979 C C . THR A 1 125 ? -14.092 1.660 20.471 1.00 92.31 125 THR A C 1
ATOM 981 O O . THR A 1 125 ? -15.065 1.922 21.178 1.00 92.31 125 THR A O 1
ATOM 984 N N . ARG A 1 126 ? -12.840 1.673 20.948 1.00 90.62 126 ARG A N 1
ATOM 985 C CA . ARG A 1 126 ? -12.513 2.024 22.336 1.00 90.62 126 ARG A CA 1
ATOM 986 C C . ARG A 1 126 ? -13.035 3.414 22.704 1.00 90.62 126 ARG A C 1
ATOM 988 O O . ARG A 1 126 ? -13.746 3.540 23.699 1.00 90.62 126 ARG A O 1
ATOM 995 N N . ALA A 1 127 ? -12.729 4.417 21.882 1.00 90.31 127 ALA A N 1
ATOM 996 C CA . ALA A 1 127 ? -13.102 5.807 22.124 1.00 90.31 127 ALA A CA 1
ATOM 997 C C . ALA A 1 127 ? -14.621 6.042 22.103 1.00 90.31 127 ALA A C 1
ATOM 999 O O . ALA A 1 127 ? -15.123 6.826 22.901 1.00 90.31 127 ALA A O 1
ATOM 1000 N N . VAL A 1 128 ? -15.365 5.373 21.218 1.00 90.31 128 VAL A N 1
ATOM 1001 C CA . VAL A 1 128 ? -16.810 5.597 21.038 1.00 90.31 128 VAL A CA 1
ATOM 1002 C C . VAL A 1 128 ? -17.653 4.773 22.010 1.00 90.31 128 VAL A C 1
ATOM 1004 O O . VAL A 1 128 ? -18.597 5.305 22.595 1.00 90.31 128 VAL A O 1
ATOM 1007 N N . TYR A 1 129 ? -17.333 3.491 22.195 1.00 90.38 129 TYR A N 1
ATOM 1008 C CA . TYR A 1 129 ? -18.204 2.567 22.930 1.00 90.38 129 TYR A CA 1
ATOM 1009 C C . TYR A 1 129 ? -17.800 2.375 24.394 1.00 90.38 129 TYR A C 1
ATOM 1011 O O . TYR A 1 129 ? -18.675 2.155 25.228 1.00 90.38 129 TYR A O 1
ATOM 1019 N N . PHE A 1 130 ? -16.513 2.510 24.730 1.00 88.31 130 PHE A N 1
ATOM 1020 C CA . PHE A 1 130 ? -16.011 2.186 26.069 1.00 88.31 130 PHE A CA 1
ATOM 1021 C C . PHE A 1 130 ? -15.591 3.421 26.866 1.00 88.31 130 PHE A C 1
ATOM 1023 O O . PHE A 1 130 ? -16.201 3.733 27.885 1.00 88.31 130 PHE A O 1
ATOM 1030 N N . THR A 1 131 ? -14.547 4.126 26.423 1.00 84.75 131 THR A N 1
ATOM 1031 C CA . THR A 1 131 ? -13.927 5.205 27.207 1.00 84.75 131 THR A CA 1
ATOM 1032 C C . THR A 1 131 ? -14.640 6.542 27.053 1.00 84.75 131 THR A C 1
ATOM 1034 O O . THR A 1 131 ? -14.599 7.345 27.982 1.00 84.75 131 THR A O 1
ATOM 1037 N N . LYS A 1 132 ? -15.311 6.773 25.913 1.00 82.75 132 LYS A N 1
ATOM 1038 C CA . LYS A 1 132 ? -16.086 7.994 25.612 1.00 82.75 132 LYS A CA 1
ATOM 1039 C C . LYS A 1 132 ? -15.284 9.285 25.810 1.00 82.75 132 LYS A C 1
ATOM 1041 O O . LYS A 1 132 ? -15.844 10.321 26.151 1.00 82.75 132 LYS A O 1
ATOM 1046 N N . ASP A 1 133 ? -13.971 9.217 25.609 1.00 80.50 133 ASP A N 1
ATOM 1047 C CA . ASP A 1 133 ? -13.029 10.263 26.005 1.00 80.50 133 ASP A CA 1
ATOM 1048 C C . ASP A 1 133 ? -12.426 11.053 24.836 1.00 80.50 133 ASP A C 1
ATOM 1050 O O . ASP A 1 133 ? -11.668 11.994 25.067 1.00 80.50 133 ASP A O 1
ATOM 1054 N N . ASP A 1 134 ? -12.783 10.716 23.593 1.00 86.94 134 ASP A N 1
ATOM 1055 C CA . ASP A 1 134 ? -12.402 11.469 22.394 1.00 86.94 134 ASP A CA 1
ATOM 1056 C C . ASP A 1 134 ? -13.571 12.335 21.892 1.00 86.94 134 ASP A C 1
ATOM 1058 O O . ASP A 1 134 ? -14.303 11.990 20.958 1.00 86.94 134 ASP A O 1
ATOM 1062 N N . GLU A 1 135 ? -13.755 13.498 22.523 1.00 88.12 135 GLU A N 1
ATOM 1063 C CA . GLU A 1 135 ? -14.806 14.457 22.155 1.00 88.12 135 GLU A CA 1
ATOM 1064 C C . GLU A 1 135 ? -14.690 14.940 20.702 1.00 88.12 135 GLU A C 1
ATOM 1066 O O . GLU A 1 135 ? -15.700 15.224 20.052 1.00 88.12 135 GLU A O 1
ATOM 1071 N N . THR A 1 136 ? -13.467 15.009 20.166 1.00 90.06 136 THR A N 1
ATOM 1072 C CA . THR A 1 136 ? -13.219 15.465 18.791 1.00 90.06 136 THR A CA 1
ATOM 1073 C C . THR A 1 136 ? -13.744 14.445 17.785 1.00 90.06 136 THR A C 1
ATOM 1075 O O . THR A 1 136 ? -14.412 14.829 16.821 1.00 90.06 136 THR A O 1
ATOM 1078 N N . LEU A 1 137 ? -13.526 13.150 18.033 1.00 90.00 137 LEU A N 1
ATOM 1079 C CA . LEU A 1 137 ? -14.105 12.072 17.233 1.00 90.00 137 LEU A CA 1
ATOM 1080 C C . LEU A 1 137 ? -15.636 12.075 17.302 1.00 90.00 137 LEU A C 1
ATOM 1082 O O . LEU A 1 137 ? -16.300 12.000 16.268 1.00 90.00 137 LEU A O 1
ATOM 1086 N N . ILE A 1 138 ? -16.207 12.213 18.502 1.00 89.38 138 ILE A N 1
ATOM 1087 C CA . ILE A 1 138 ? -17.666 12.249 18.689 1.00 89.38 138 ILE A CA 1
ATOM 1088 C C . ILE A 1 138 ? -18.276 13.442 17.944 1.00 89.38 138 ILE A C 1
ATOM 1090 O O . ILE A 1 138 ? -19.280 13.293 17.242 1.00 89.38 138 ILE A O 1
ATOM 1094 N N . LYS A 1 139 ? -17.662 14.625 18.058 1.00 90.38 139 LYS A N 1
ATOM 1095 C CA . LYS A 1 139 ? -18.088 15.828 17.337 1.00 90.38 139 LYS A CA 1
ATOM 1096 C C . LYS A 1 139 ? -18.009 15.617 15.829 1.00 90.38 139 LYS A C 1
ATOM 1098 O O . LYS A 1 139 ? -18.977 15.914 15.137 1.00 90.38 139 LYS A O 1
ATOM 1103 N N . LEU A 1 140 ? -16.909 15.051 15.330 1.00 89.88 140 LEU A N 1
ATOM 1104 C CA . LEU A 1 140 ? -16.748 14.735 13.912 1.00 89.88 140 LEU A CA 1
ATOM 1105 C C . LEU A 1 140 ? -17.862 13.806 13.412 1.00 89.88 140 LEU A C 1
ATOM 1107 O O . LEU A 1 140 ? -18.452 14.089 12.371 1.00 89.88 140 LEU A O 1
ATOM 1111 N N . ILE A 1 141 ? -18.180 12.739 14.153 1.00 89.94 141 ILE A N 1
ATOM 1112 C CA . ILE A 1 141 ? -19.259 11.806 13.803 1.00 89.94 141 ILE A CA 1
ATOM 1113 C C . ILE A 1 141 ? -20.596 12.546 13.714 1.00 89.94 141 ILE A C 1
ATOM 1115 O O . ILE A 1 141 ? -21.259 12.464 12.683 1.00 89.94 141 ILE A O 1
ATOM 1119 N N . LYS A 1 142 ? -20.960 13.328 14.738 1.00 89.44 142 LYS A N 1
ATOM 1120 C CA . LYS A 1 142 ? -22.215 14.100 14.753 1.00 89.44 142 LYS A CA 1
ATOM 1121 C C . LYS A 1 142 ? -22.291 15.118 13.613 1.00 89.44 142 LYS A C 1
ATOM 1123 O O . LYS A 1 142 ? -23.348 15.310 13.030 1.00 89.44 142 LYS A O 1
ATOM 1128 N N . THR A 1 143 ? -21.174 15.761 13.268 1.00 89.94 143 THR A N 1
ATOM 1129 C CA . THR A 1 143 ? -21.118 16.715 12.151 1.00 89.94 143 THR A CA 1
ATOM 1130 C C . THR A 1 143 ? -21.233 16.025 10.790 1.00 89.94 143 THR A C 1
ATOM 1132 O O . THR A 1 143 ? -21.833 16.579 9.874 1.00 89.94 143 THR A O 1
ATOM 1135 N N . ARG A 1 144 ? -20.649 14.833 10.624 1.00 89.25 144 ARG A N 1
ATOM 1136 C CA . ARG A 1 144 ? -20.633 14.112 9.339 1.00 89.25 144 ARG A CA 1
ATOM 1137 C C . ARG A 1 144 ? -21.855 13.230 9.103 1.00 89.25 144 ARG A C 1
ATOM 1139 O O . ARG A 1 144 ? -22.116 12.889 7.948 1.00 89.25 144 ARG A O 1
ATOM 1146 N N . LEU A 1 145 ? -22.555 12.855 10.170 1.00 89.62 145 LEU A N 1
ATOM 1147 C CA . LEU A 1 145 ? -23.719 11.971 10.182 1.00 89.62 145 LEU A CA 1
ATOM 1148 C C . LEU A 1 145 ? -24.795 12.535 11.135 1.00 89.62 145 LEU A C 1
ATOM 1150 O O . LEU A 1 145 ? -25.048 11.942 12.184 1.00 89.62 145 LEU A O 1
ATOM 1154 N N . PRO A 1 146 ? -25.413 13.685 10.805 1.00 87.12 146 PRO A N 1
ATOM 1155 C CA . PRO A 1 146 ? -26.356 14.364 11.698 1.00 87.12 146 PRO A CA 1
ATOM 1156 C C . PRO A 1 146 ? -27.633 13.553 11.964 1.00 87.12 146 PRO A C 1
ATOM 1158 O O . PRO A 1 146 ? -28.194 13.642 13.052 1.00 87.12 146 PRO A O 1
ATOM 1161 N N . ASP A 1 147 ? -28.052 12.723 11.006 1.00 88.25 147 ASP A N 1
ATOM 1162 C CA . ASP A 1 147 ? -29.280 11.919 11.099 1.00 88.25 147 ASP A CA 1
ATOM 1163 C C . ASP A 1 147 ? -29.094 10.622 11.906 1.00 88.25 147 ASP A C 1
ATOM 1165 O O . ASP A 1 147 ? -30.045 9.878 12.148 1.00 88.25 147 ASP A O 1
ATOM 1169 N N . VAL A 1 148 ? -27.861 10.315 12.319 1.00 86.12 148 VAL A N 1
ATOM 1170 C CA . VAL A 1 148 ? -27.552 9.091 13.055 1.00 86.12 148 VAL A CA 1
ATOM 1171 C C . VAL A 1 148 ? -27.750 9.313 14.552 1.00 86.12 148 VAL A C 1
ATOM 1173 O O . VAL A 1 148 ? -27.048 10.106 15.182 1.00 86.12 148 VAL A O 1
ATOM 1176 N N . ASN A 1 149 ? -28.658 8.540 15.156 1.00 88.50 149 ASN A N 1
ATOM 1177 C CA . ASN A 1 149 ? -28.815 8.501 16.609 1.00 88.50 149 ASN A CA 1
ATOM 1178 C C . ASN A 1 149 ? -27.650 7.728 17.254 1.00 88.50 149 ASN A C 1
ATOM 1180 O O . ASN A 1 149 ? -27.736 6.530 17.523 1.00 88.50 149 ASN A O 1
ATOM 1184 N N . LEU A 1 150 ? -26.544 8.437 17.489 1.00 87.12 150 LEU A N 1
ATOM 1185 C CA . LEU A 1 150 ? -25.318 7.866 18.044 1.00 87.12 150 LEU A CA 1
ATOM 1186 C C . LEU A 1 150 ? -25.538 7.213 19.418 1.00 87.12 150 LEU A C 1
ATOM 1188 O O . LEU A 1 150 ? -24.940 6.178 19.689 1.00 87.12 150 LEU A O 1
ATOM 1192 N N . ASN A 1 151 ? -26.413 7.774 20.260 1.00 86.50 151 ASN A N 1
ATOM 1193 C CA . ASN A 1 151 ? -26.698 7.214 21.583 1.00 86.50 151 ASN A CA 1
ATOM 1194 C C . ASN A 1 151 ? -27.345 5.829 21.465 1.00 86.50 151 ASN A C 1
ATOM 1196 O O . ASN A 1 151 ? -26.857 4.884 22.075 1.00 86.50 151 ASN A O 1
ATOM 1200 N N . ALA A 1 152 ? -28.359 5.689 20.605 1.00 87.69 152 ALA A N 1
ATOM 1201 C CA . ALA A 1 152 ? -29.007 4.401 20.359 1.00 87.69 152 ALA A CA 1
ATOM 1202 C C . ALA A 1 152 ? -28.032 3.358 19.780 1.00 87.69 152 ALA A C 1
ATOM 1204 O O . ALA A 1 152 ? -28.094 2.184 20.135 1.00 87.69 152 ALA A O 1
ATOM 1205 N N . ILE A 1 153 ? -27.097 3.771 18.915 1.00 87.50 153 ILE A N 1
ATOM 1206 C CA . ILE A 1 153 ? -26.068 2.869 18.367 1.00 87.50 153 ILE A CA 1
ATOM 1207 C C . ILE A 1 153 ? -25.086 2.406 19.448 1.00 87.50 153 ILE A C 1
ATOM 1209 O O . ILE A 1 153 ? -24.716 1.230 19.464 1.00 87.50 153 ILE A O 1
ATOM 1213 N N . ILE A 1 154 ? -24.666 3.315 20.334 1.00 86.25 154 ILE A N 1
ATOM 1214 C CA . ILE A 1 154 ? -23.778 2.996 21.459 1.00 86.25 154 ILE A CA 1
ATOM 1215 C C . ILE A 1 154 ? -24.474 2.042 22.433 1.00 86.25 154 ILE A C 1
ATOM 1217 O O . ILE A 1 154 ? -23.863 1.065 22.852 1.00 86.25 154 ILE A O 1
ATOM 1221 N N . GLU A 1 155 ? -25.745 2.282 22.754 1.00 86.06 155 GLU A N 1
ATOM 1222 C CA . GLU A 1 155 ? -26.550 1.404 23.616 1.00 86.06 155 GLU A CA 1
ATOM 1223 C C . GLU A 1 155 ? -26.786 0.023 22.992 1.00 86.06 155 GLU A C 1
ATOM 1225 O O . GLU A 1 155 ? -26.812 -0.979 23.701 1.00 86.06 155 GLU A O 1
ATOM 1230 N N . ALA A 1 156 ? -26.897 -0.054 21.663 1.00 86.06 156 ALA A N 1
ATOM 1231 C CA . ALA A 1 156 ? -27.009 -1.309 20.922 1.00 86.06 156 ALA A CA 1
ATOM 1232 C C . ALA A 1 156 ? -25.659 -2.023 20.698 1.00 86.06 156 ALA A C 1
ATOM 1234 O O . ALA A 1 156 ? -25.590 -3.006 19.948 1.00 86.06 156 ALA A O 1
ATOM 1235 N N . PHE A 1 157 ? -24.548 -1.519 21.241 1.00 86.38 157 PHE A N 1
ATOM 1236 C CA . PHE A 1 157 ? -23.271 -2.229 21.201 1.00 86.38 157 PHE A CA 1
ATOM 1237 C C . PHE A 1 157 ? -23.324 -3.459 22.126 1.00 86.38 157 PHE A C 1
ATOM 1239 O O . PHE A 1 157 ? -23.964 -3.386 23.175 1.00 86.38 157 PHE A O 1
ATOM 1246 N N . PRO A 1 158 ? -22.708 -4.602 21.756 1.00 84.06 158 PRO A N 1
ATOM 1247 C CA . PRO A 1 158 ? -22.719 -5.790 22.604 1.00 84.06 158 PRO A CA 1
ATOM 1248 C C . PRO A 1 158 ? -22.291 -5.467 24.044 1.00 84.06 158 PRO A C 1
ATOM 1250 O O . PRO A 1 158 ? -21.359 -4.677 24.218 1.00 84.06 158 PRO A O 1
ATOM 1253 N N . PRO A 1 159 ? -22.929 -6.071 25.064 1.00 82.50 159 PRO A N 1
ATOM 1254 C CA . PRO A 1 159 ? -22.638 -5.800 26.468 1.00 82.50 159 PRO A CA 1
ATOM 1255 C C . PRO A 1 159 ? -21.313 -6.461 26.876 1.00 82.50 159 PRO A C 1
ATOM 1257 O O . PRO A 1 159 ? -21.287 -7.465 27.581 1.00 82.50 159 PRO A O 1
ATOM 1260 N N . LEU A 1 160 ? -20.208 -5.913 26.379 1.00 88.69 160 LEU A N 1
ATOM 1261 C CA . LEU A 1 160 ? -18.841 -6.312 26.689 1.00 88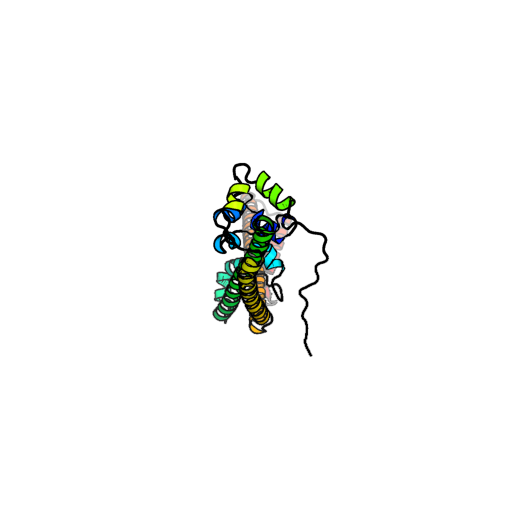.69 160 LEU A CA 1
ATOM 1262 C C . LEU A 1 160 ? -18.219 -5.280 27.626 1.00 88.69 160 LEU A C 1
ATOM 1264 O O . LEU A 1 160 ? -18.462 -4.079 27.490 1.00 88.69 160 LEU A O 1
ATOM 1268 N N . THR A 1 161 ? -17.377 -5.730 28.552 1.00 90.44 161 THR A N 1
ATOM 1269 C CA . THR A 1 161 ? -16.475 -4.822 29.270 1.00 90.44 161 THR A CA 1
ATOM 1270 C C . THR A 1 161 ? -15.286 -4.448 28.385 1.00 90.44 161 THR A C 1
ATOM 1272 O O . THR A 1 161 ? -14.980 -5.130 27.403 1.00 90.44 161 THR A O 1
ATOM 1275 N N . LEU A 1 162 ? -14.592 -3.355 28.724 1.00 89.25 162 LEU A N 1
ATOM 1276 C CA . LEU A 1 162 ? -13.377 -2.960 28.004 1.00 89.25 162 LEU A CA 1
ATOM 1277 C C . LEU A 1 162 ? -12.323 -4.076 28.037 1.00 89.25 162 LEU A C 1
ATOM 1279 O O . LEU A 1 162 ? -11.695 -4.341 27.018 1.00 89.25 162 LEU A O 1
ATOM 1283 N N . ASP A 1 163 ? -12.172 -4.756 29.173 1.00 91.88 163 ASP A N 1
ATOM 1284 C CA . ASP A 1 163 ? -11.194 -5.835 29.331 1.00 91.88 163 ASP A CA 1
ATOM 1285 C C . ASP A 1 163 ? -11.524 -7.028 28.428 1.00 91.88 163 ASP A C 1
ATOM 1287 O O . ASP A 1 163 ? -10.664 -7.474 27.674 1.00 91.88 163 ASP A O 1
ATOM 1291 N N . GLN A 1 164 ? -12.790 -7.464 28.397 1.00 92.88 164 GLN A N 1
ATOM 1292 C CA . GLN A 1 164 ? -13.250 -8.536 27.502 1.00 92.88 164 GLN A CA 1
ATOM 1293 C C . GLN A 1 164 ? -13.034 -8.183 26.027 1.00 92.88 164 GLN A C 1
ATOM 1295 O O . GLN A 1 164 ? -12.652 -9.022 25.216 1.00 92.88 164 GLN A O 1
ATOM 1300 N N . TYR A 1 165 ? -13.268 -6.924 25.662 1.00 92.19 165 TYR A N 1
ATOM 1301 C CA . TYR A 1 165 ? -13.007 -6.449 24.311 1.00 92.19 165 TYR A CA 1
ATOM 1302 C C . TYR A 1 165 ? -11.508 -6.479 23.973 1.00 92.19 165 TYR A C 1
ATOM 1304 O O . TYR A 1 165 ? -11.119 -6.955 22.904 1.00 92.19 165 TYR A O 1
ATOM 1312 N N . LEU A 1 166 ? -10.650 -6.013 24.885 1.00 91.25 166 LEU A N 1
ATOM 1313 C CA . LEU A 1 166 ? -9.199 -6.010 24.696 1.00 91.25 166 LEU A CA 1
ATOM 1314 C C . LEU A 1 166 ? -8.614 -7.428 24.624 1.00 91.25 166 LEU A C 1
ATOM 1316 O O . LEU A 1 166 ? -7.723 -7.658 23.805 1.00 91.25 166 LEU A O 1
ATOM 1320 N N . GLU A 1 167 ? -9.139 -8.379 25.399 1.00 93.56 167 GLU A N 1
ATOM 1321 C CA . GLU A 1 167 ? -8.757 -9.797 25.331 1.00 93.56 167 GLU A CA 1
ATOM 1322 C C . GLU A 1 167 ? -8.945 -10.390 23.929 1.00 93.56 167 GLU A C 1
ATOM 1324 O O . GLU A 1 167 ? -8.137 -11.211 23.497 1.00 93.56 167 GLU A O 1
ATOM 1329 N N . ILE A 1 168 ? -9.960 -9.939 23.186 1.00 90.75 168 ILE A N 1
ATOM 1330 C CA . ILE A 1 168 ? -10.233 -10.406 21.819 1.00 90.75 168 ILE A CA 1
ATOM 1331 C C . ILE A 1 168 ? -9.399 -9.625 20.794 1.00 90.75 168 ILE A C 1
ATOM 1333 O O . ILE A 1 168 ? -8.843 -10.203 19.857 1.00 90.75 168 ILE A O 1
ATOM 1337 N N . MET A 1 169 ? -9.299 -8.302 20.949 1.00 92.25 169 MET A N 1
ATOM 1338 C CA . MET A 1 169 ? -8.684 -7.445 19.931 1.00 92.25 169 MET A CA 1
ATOM 1339 C C . MET A 1 169 ? -7.156 -7.453 19.953 1.00 92.25 169 MET A C 1
ATOM 1341 O O . MET A 1 169 ? -6.539 -7.348 18.892 1.00 92.25 169 MET A O 1
ATOM 1345 N N . ILE A 1 170 ? -6.524 -7.580 21.125 1.00 91.88 170 ILE A N 1
ATOM 1346 C CA . ILE A 1 170 ? -5.057 -7.569 21.241 1.00 91.88 170 ILE A CA 1
ATOM 1347 C C . ILE A 1 170 ? -4.421 -8.740 20.468 1.00 91.88 170 ILE A C 1
ATOM 1349 O O . ILE A 1 170 ? -3.500 -8.483 19.687 1.00 91.88 170 ILE A O 1
ATOM 1353 N N . PRO A 1 171 ? -4.878 -10.002 20.609 1.00 94.69 171 PRO A N 1
ATOM 1354 C CA . PRO A 1 171 ? -4.344 -11.113 19.822 1.00 94.69 171 PRO A CA 1
ATOM 1355 C C . PRO A 1 171 ? -4.519 -10.914 18.315 1.00 94.69 171 PRO A C 1
ATOM 1357 O O . PRO A 1 171 ? -3.597 -11.205 17.555 1.00 94.69 171 PRO A O 1
ATOM 1360 N N . MET A 1 172 ? -5.664 -10.375 17.883 1.00 92.56 172 MET A N 1
ATOM 1361 C CA . MET A 1 172 ? -5.926 -10.109 16.467 1.00 92.56 172 MET A CA 1
ATOM 1362 C C . MET A 1 172 ? -4.994 -9.025 15.912 1.00 92.56 172 MET A C 1
ATOM 1364 O O . MET A 1 172 ? -4.366 -9.238 14.878 1.00 92.56 172 MET A O 1
ATOM 1368 N N . SER A 1 173 ? -4.828 -7.904 16.625 1.00 93.50 173 SER A N 1
ATOM 1369 C CA . SER A 1 173 ? -3.866 -6.855 16.248 1.00 93.50 173 SER A CA 1
ATOM 1370 C C . SER A 1 173 ? -2.452 -7.436 16.134 1.00 93.50 173 SER A C 1
ATOM 1372 O O . SER A 1 173 ? -1.806 -7.287 15.099 1.00 93.50 173 SER A O 1
ATOM 1374 N N . ARG A 1 174 ? -2.000 -8.211 17.133 1.00 94.44 174 ARG A N 1
ATOM 1375 C CA . ARG A 1 174 ? -0.689 -8.886 17.097 1.00 94.44 174 ARG A CA 1
ATOM 1376 C C . ARG A 1 174 ? -0.539 -9.817 15.895 1.00 94.44 174 ARG A C 1
ATOM 1378 O O . ARG A 1 174 ? 0.517 -9.825 15.273 1.00 94.44 174 ARG A O 1
ATOM 1385 N N . HIS A 1 175 ? -1.570 -10.590 15.564 1.00 96.19 175 HIS A N 1
ATOM 1386 C CA . HIS A 1 175 ? -1.549 -11.489 14.413 1.00 96.19 175 HIS A CA 1
ATOM 1387 C C . HIS A 1 175 ? -1.402 -10.727 13.086 1.00 96.19 175 HIS A C 1
ATOM 1389 O O . HIS A 1 175 ? -0.580 -11.103 12.247 1.00 96.19 175 HIS A O 1
ATOM 1395 N N . LEU A 1 176 ? -2.158 -9.639 12.910 1.00 94.75 176 LEU A N 1
ATOM 1396 C CA . LEU A 1 176 ? -2.099 -8.804 11.708 1.00 94.75 176 LEU A CA 1
ATOM 1397 C C . LEU A 1 176 ? -0.736 -8.118 11.554 1.00 94.75 176 LEU A C 1
ATOM 1399 O O . LEU A 1 176 ? -0.161 -8.147 10.464 1.00 94.75 176 LEU A O 1
ATOM 1403 N N . HIS A 1 177 ? -0.187 -7.575 12.643 1.00 94.88 177 HIS A N 1
ATOM 1404 C CA . HIS A 1 177 ? 1.158 -6.990 12.648 1.00 94.88 177 HIS A CA 1
ATOM 1405 C C . HIS A 1 177 ? 2.233 -8.033 12.361 1.00 94.88 177 HIS A C 1
ATOM 1407 O O . HIS A 1 177 ? 3.039 -7.825 11.464 1.00 94.88 177 HIS A O 1
ATOM 1413 N N . ALA A 1 178 ? 2.182 -9.210 12.990 1.00 95.88 178 ALA A N 1
ATOM 1414 C CA . ALA A 1 178 ? 3.138 -10.285 12.718 1.00 95.88 178 ALA A CA 1
ATOM 1415 C C . ALA A 1 178 ? 3.135 -10.720 11.239 1.00 95.88 178 ALA A C 1
ATOM 1417 O O . ALA A 1 178 ? 4.189 -10.997 10.664 1.00 95.88 178 ALA A O 1
ATOM 1418 N N . LYS A 1 179 ? 1.961 -10.749 10.593 1.00 96.25 179 LYS A N 1
ATOM 1419 C CA . LYS A 1 179 ? 1.838 -11.015 9.151 1.00 96.25 179 LYS A CA 1
ATOM 1420 C C . LYS A 1 179 ? 2.480 -9.902 8.315 1.00 96.25 179 LYS A C 1
ATOM 1422 O O . LYS A 1 179 ? 3.215 -10.202 7.371 1.00 96.25 179 LYS A O 1
ATOM 1427 N N . ALA A 1 180 ? 2.215 -8.638 8.647 1.00 95.44 180 ALA A N 1
ATOM 1428 C CA . ALA A 1 180 ? 2.808 -7.491 7.963 1.00 95.44 180 ALA A CA 1
ATOM 1429 C C . ALA A 1 180 ? 4.337 -7.440 8.147 1.00 95.44 180 ALA A C 1
ATOM 1431 O O . ALA A 1 180 ? 5.062 -7.201 7.179 1.00 95.44 180 ALA A O 1
ATOM 1432 N N . ASP A 1 181 ? 4.839 -7.744 9.341 1.00 96.12 181 ASP A N 1
ATOM 1433 C CA . ASP A 1 181 ? 6.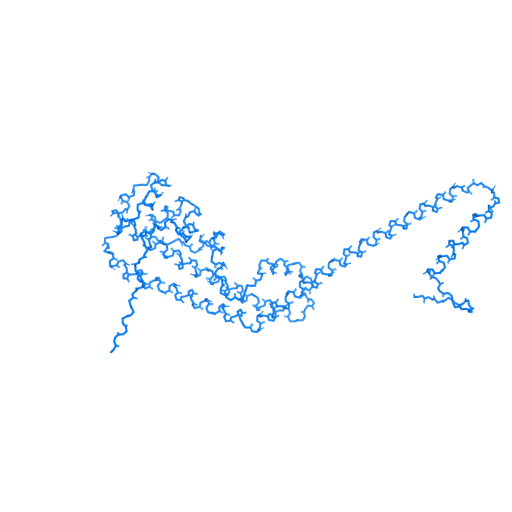266 -7.784 9.671 1.00 96.12 181 ASP A CA 1
ATOM 1434 C C . ASP A 1 181 ? 6.984 -8.917 8.932 1.00 96.12 181 ASP A C 1
ATOM 1436 O O . ASP A 1 181 ? 8.037 -8.704 8.331 1.00 96.12 181 ASP A O 1
ATOM 1440 N N . ALA A 1 182 ? 6.382 -10.109 8.874 1.00 97.44 182 ALA A N 1
ATOM 1441 C CA . ALA A 1 182 ? 6.931 -11.226 8.110 1.00 97.44 182 ALA A CA 1
ATOM 1442 C C . ALA A 1 182 ? 7.066 -10.890 6.613 1.00 97.44 182 ALA A C 1
ATOM 1444 O O . ALA A 1 182 ? 8.071 -11.227 5.983 1.00 97.44 182 ALA A O 1
ATOM 1445 N N . LEU A 1 183 ? 6.075 -10.204 6.033 1.00 97.12 183 LEU A N 1
ATOM 1446 C CA . LEU A 1 183 ? 6.142 -9.728 4.648 1.00 97.12 183 LEU A CA 1
ATOM 1447 C C . LEU A 1 183 ? 7.152 -8.590 4.476 1.00 97.12 183 LEU A C 1
ATOM 1449 O O . LEU A 1 183 ? 7.850 -8.550 3.466 1.00 97.12 183 LEU A O 1
ATOM 1453 N N . THR A 1 184 ? 7.275 -7.707 5.468 1.00 95.62 184 THR A N 1
ATOM 1454 C CA . THR A 1 184 ? 8.278 -6.634 5.493 1.00 95.62 184 THR A CA 1
ATOM 1455 C C . THR A 1 184 ? 9.685 -7.220 5.421 1.00 95.62 184 THR A C 1
ATOM 1457 O O . THR A 1 184 ? 10.486 -6.778 4.596 1.00 95.62 184 THR A O 1
ATOM 1460 N N . GLN A 1 185 ? 9.965 -8.258 6.214 1.00 96.56 185 GLN A N 1
ATOM 1461 C CA . GLN A 1 185 ? 11.254 -8.944 6.201 1.00 96.56 185 GLN A CA 1
ATOM 1462 C C . GLN A 1 185 ? 11.515 -9.630 4.857 1.00 96.56 185 GLN A C 1
ATOM 1464 O O . GLN A 1 185 ? 12.550 -9.390 4.242 1.00 96.56 185 GLN A O 1
ATOM 1469 N N . LYS A 1 186 ? 10.550 -10.401 4.335 1.00 96.19 186 LYS A N 1
ATOM 1470 C CA . LYS A 1 186 ? 10.679 -11.044 3.014 1.00 96.19 186 LYS A CA 1
ATOM 1471 C C . LYS A 1 186 ? 10.945 -10.030 1.902 1.00 96.19 186 LYS A C 1
ATOM 1473 O O . LYS A 1 186 ? 11.774 -10.268 1.026 1.00 96.19 186 LYS A O 1
ATOM 1478 N N . LEU A 1 187 ? 10.239 -8.899 1.924 1.00 94.12 187 LEU A N 1
ATOM 1479 C CA . LEU A 1 187 ? 10.401 -7.839 0.935 1.00 94.12 187 LEU A CA 1
ATOM 1480 C C . LEU A 1 187 ? 11.782 -7.188 1.054 1.00 94.12 187 LEU A C 1
ATOM 1482 O O . LEU A 1 187 ? 12.431 -6.943 0.038 1.00 94.12 187 LEU A O 1
ATOM 1486 N N . LEU A 1 188 ? 12.259 -6.944 2.276 1.00 94.44 188 LEU A N 1
ATOM 1487 C CA . LEU A 1 188 ? 13.605 -6.437 2.526 1.00 94.44 188 LEU A CA 1
ATOM 1488 C C . LEU A 1 188 ? 14.680 -7.401 2.003 1.00 94.44 188 LEU A C 1
ATOM 1490 O O . LEU A 1 188 ? 15.580 -6.973 1.276 1.00 94.44 188 LEU A O 1
ATOM 1494 N N . ASP A 1 189 ? 14.562 -8.690 2.314 1.00 95.06 189 ASP A N 1
ATOM 1495 C CA . ASP A 1 189 ? 15.494 -9.736 1.879 1.00 95.06 189 ASP A CA 1
ATOM 1496 C C . ASP A 1 189 ? 15.528 -9.839 0.347 1.00 95.06 189 ASP A C 1
ATOM 1498 O O . ASP A 1 189 ? 16.594 -9.836 -0.276 1.00 95.06 189 ASP A O 1
ATOM 1502 N N . LEU A 1 190 ? 14.358 -9.827 -0.298 1.00 92.69 190 LEU A N 1
ATOM 1503 C CA . LEU A 1 190 ? 14.263 -9.872 -1.753 1.00 92.69 190 LEU A CA 1
ATOM 1504 C C . LEU A 1 190 ? 14.899 -8.630 -2.399 1.00 92.69 190 LEU A C 1
ATOM 1506 O O . LEU A 1 190 ? 15.679 -8.754 -3.346 1.00 92.69 190 LEU A O 1
ATOM 1510 N N . LYS A 1 191 ? 14.624 -7.430 -1.876 1.00 90.75 191 LYS A N 1
ATOM 1511 C CA . LYS A 1 191 ? 15.164 -6.162 -2.402 1.00 90.75 191 LYS A CA 1
ATOM 1512 C C . LYS A 1 191 ? 16.668 -6.010 -2.185 1.00 90.75 191 LYS A C 1
ATOM 1514 O O . LYS A 1 191 ? 17.335 -5.335 -2.971 1.00 90.75 191 LYS A O 1
ATOM 1519 N N . THR A 1 192 ? 17.204 -6.613 -1.130 1.00 91.19 192 THR A N 1
ATOM 1520 C CA . THR A 1 192 ? 18.645 -6.621 -0.842 1.00 91.19 192 THR A CA 1
ATOM 1521 C C . THR A 1 192 ? 19.379 -7.758 -1.552 1.00 91.19 192 THR A C 1
ATOM 1523 O O . THR A 1 192 ? 20.599 -7.672 -1.728 1.00 91.19 192 THR A O 1
ATOM 1526 N N . SER A 1 193 ? 18.664 -8.763 -2.068 1.00 93.19 193 SER A N 1
ATOM 1527 C CA . SER A 1 193 ? 19.254 -9.839 -2.863 1.00 93.19 193 SER A CA 1
ATOM 1528 C C . SER A 1 193 ? 20.034 -9.306 -4.071 1.00 93.19 193 SER A C 1
ATOM 1530 O O . SER A 1 193 ? 19.637 -8.354 -4.751 1.00 93.19 193 SER A O 1
ATOM 1532 N N . GLU A 1 194 ? 21.181 -9.924 -4.352 1.00 90.94 194 GLU A N 1
ATOM 1533 C CA . GLU A 1 194 ? 21.991 -9.582 -5.524 1.00 90.94 194 GLU A CA 1
ATOM 1534 C C . GLU A 1 194 ? 21.239 -9.864 -6.832 1.00 90.94 194 GLU A C 1
ATOM 1536 O O . GLU A 1 194 ? 21.343 -9.089 -7.786 1.00 90.94 194 GLU A O 1
ATOM 1541 N N . ARG A 1 195 ? 20.419 -10.927 -6.841 1.00 90.00 195 ARG A N 1
ATOM 1542 C CA . ARG A 1 195 ? 19.556 -11.321 -7.963 1.00 90.00 195 ARG A CA 1
ATOM 1543 C C . ARG A 1 195 ? 18.670 -10.161 -8.408 1.00 90.00 195 ARG A C 1
ATOM 1545 O O . ARG A 1 195 ? 18.807 -9.688 -9.536 1.00 90.00 195 ARG A O 1
ATOM 1552 N N . LEU A 1 196 ? 17.814 -9.656 -7.517 1.00 86.94 196 LEU A N 1
ATOM 1553 C CA . LEU A 1 196 ? 16.854 -8.618 -7.887 1.00 86.94 196 LEU A CA 1
ATOM 1554 C C . LEU A 1 196 ? 17.544 -7.283 -8.189 1.00 86.94 196 LEU A C 1
ATOM 1556 O O . LEU A 1 196 ? 17.143 -6.584 -9.117 1.00 86.94 196 LEU A O 1
ATOM 1560 N N . ARG A 1 197 ? 18.622 -6.939 -7.471 1.00 86.12 197 ARG A N 1
ATOM 1561 C CA . ARG A 1 197 ? 19.413 -5.729 -7.761 1.00 86.12 197 ARG A CA 1
ATOM 1562 C C . ARG A 1 197 ? 20.043 -5.763 -9.153 1.00 86.12 197 ARG A C 1
ATOM 1564 O O . ARG A 1 197 ? 20.029 -4.747 -9.856 1.00 86.12 197 ARG A O 1
ATOM 1571 N N . SER A 1 198 ? 20.563 -6.918 -9.563 1.00 85.81 198 SER A N 1
ATOM 1572 C CA . SER A 1 198 ? 21.140 -7.123 -10.894 1.00 85.81 198 SER A CA 1
ATOM 1573 C C . SER A 1 198 ? 20.069 -7.029 -11.975 1.00 85.81 198 SER A C 1
ATOM 1575 O O . SER A 1 198 ? 20.244 -6.286 -12.941 1.00 85.81 198 SER A O 1
ATOM 1577 N N . THR A 1 199 ? 18.927 -7.692 -11.768 1.00 83.00 199 THR A N 1
ATOM 1578 C CA . THR A 1 199 ? 17.771 -7.624 -12.671 1.00 83.00 199 THR A CA 1
ATOM 1579 C C . THR A 1 199 ? 17.247 -6.192 -12.803 1.00 83.00 199 THR A C 1
ATOM 1581 O O . THR A 1 199 ? 17.121 -5.691 -13.917 1.00 83.00 199 THR A O 1
ATOM 1584 N N . HIS A 1 200 ? 17.026 -5.479 -11.697 1.00 83.12 200 HIS A N 1
ATOM 1585 C CA . HIS A 1 200 ? 16.571 -4.086 -11.712 1.00 83.12 200 HIS A CA 1
ATOM 1586 C C . HIS A 1 200 ? 17.560 -3.168 -12.448 1.00 83.12 200 HIS A C 1
ATOM 1588 O O . HIS A 1 200 ? 17.159 -2.363 -13.287 1.00 83.12 200 HIS A O 1
ATOM 1594 N N . SER A 1 201 ? 18.865 -3.323 -12.203 1.00 82.06 201 SER A N 1
ATOM 1595 C CA . SER A 1 201 ? 19.900 -2.550 -12.905 1.00 82.06 201 SER A CA 1
ATOM 1596 C C . SER A 1 201 ? 19.940 -2.861 -14.402 1.00 82.06 201 SER A C 1
ATOM 1598 O O . SER A 1 201 ? 20.120 -1.956 -15.216 1.00 82.06 201 SER A O 1
ATOM 1600 N N . ALA A 1 202 ? 19.759 -4.128 -14.779 1.00 79.50 202 ALA A N 1
ATOM 1601 C CA . ALA A 1 202 ? 19.667 -4.537 -16.173 1.00 79.50 202 ALA A CA 1
ATOM 1602 C C . ALA A 1 202 ? 18.432 -3.924 -16.843 1.00 79.50 202 ALA A C 1
ATOM 1604 O O . ALA A 1 202 ? 18.582 -3.332 -17.908 1.00 79.50 202 ALA A O 1
ATOM 1605 N N . ILE A 1 203 ? 17.256 -3.965 -16.201 1.00 77.25 203 ILE A N 1
ATOM 1606 C CA . ILE A 1 203 ? 16.035 -3.311 -16.700 1.00 77.25 203 ILE A CA 1
ATOM 1607 C C . ILE A 1 203 ? 16.296 -1.819 -16.927 1.00 77.25 203 ILE A C 1
ATOM 1609 O O . ILE A 1 203 ? 16.054 -1.331 -18.024 1.00 77.25 203 ILE A O 1
ATOM 1613 N N . LEU A 1 204 ? 16.878 -1.105 -15.959 1.00 78.00 204 LEU A N 1
ATOM 1614 C CA . LEU A 1 204 ? 17.174 0.323 -16.123 1.00 78.00 204 LEU A CA 1
ATOM 1615 C C . LEU A 1 204 ? 18.138 0.609 -17.288 1.00 78.00 204 LEU A C 1
ATOM 1617 O O . LEU A 1 204 ? 17.938 1.551 -18.055 1.00 78.00 204 LEU A O 1
ATOM 1621 N N . LYS A 1 205 ? 19.177 -0.213 -17.471 1.00 78.06 205 LYS A N 1
ATOM 1622 C CA . LYS A 1 205 ? 20.093 -0.079 -18.619 1.00 78.06 205 LYS A CA 1
ATOM 1623 C C . LYS A 1 205 ? 19.378 -0.322 -19.945 1.00 78.06 205 LYS A C 1
ATOM 1625 O O . LYS A 1 205 ? 19.583 0.430 -20.893 1.00 78.06 205 LYS A O 1
ATOM 1630 N N . CYS A 1 206 ? 18.525 -1.341 -19.996 1.00 72.25 206 CYS A N 1
ATOM 1631 C CA . CYS A 1 206 ? 17.704 -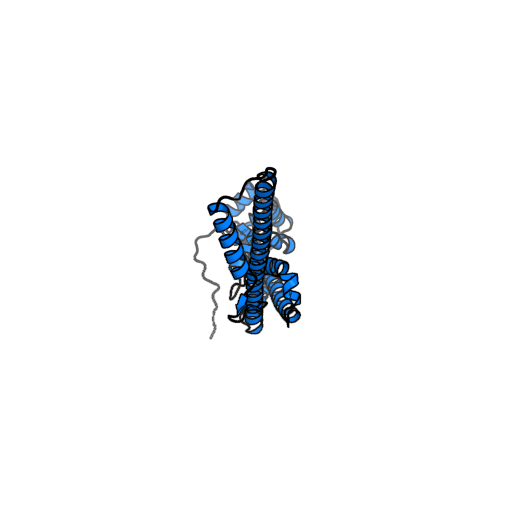1.665 -21.158 1.00 72.25 206 CYS A CA 1
ATOM 1632 C C . CYS A 1 206 ? 16.807 -0.486 -21.552 1.00 72.25 206 CYS A C 1
ATOM 1634 O O . CYS A 1 206 ? 16.681 -0.151 -22.727 1.00 72.25 206 CYS A O 1
ATOM 1636 N N . THR A 1 207 ? 16.228 0.185 -20.560 1.00 71.12 207 THR A N 1
ATOM 1637 C CA . THR A 1 207 ? 15.334 1.319 -20.789 1.00 71.12 207 THR A CA 1
ATOM 1638 C C . THR A 1 207 ? 16.088 2.566 -21.237 1.00 71.12 207 THR A C 1
ATOM 1640 O O . THR A 1 207 ? 15.653 3.232 -22.169 1.00 71.12 207 THR A O 1
ATOM 1643 N N . HIS A 1 208 ? 17.270 2.832 -20.673 1.00 74.38 208 HIS A N 1
ATOM 1644 C CA . HIS A 1 208 ? 18.130 3.917 -21.154 1.00 74.38 208 HIS A CA 1
ATOM 1645 C C . HIS A 1 208 ? 18.614 3.682 -22.592 1.00 74.38 208 HIS A C 1
ATOM 1647 O O . HIS A 1 208 ? 18.555 4.589 -23.418 1.00 74.38 208 HIS A O 1
ATOM 1653 N N . ALA A 1 209 ? 19.023 2.453 -22.922 1.00 72.62 209 ALA A N 1
ATOM 1654 C CA . ALA A 1 209 ? 19.416 2.094 -24.283 1.00 72.62 209 ALA A CA 1
ATOM 1655 C C . ALA A 1 209 ? 18.255 2.252 -25.282 1.00 72.62 209 ALA A C 1
ATOM 1657 O O . ALA A 1 209 ? 18.466 2.681 -26.417 1.00 72.62 209 ALA A O 1
ATOM 1658 N N . HIS A 1 210 ? 17.024 1.944 -24.859 1.00 73.00 210 HIS A N 1
ATOM 1659 C CA . HIS A 1 210 ? 15.828 2.192 -25.659 1.00 73.00 210 HIS A CA 1
ATOM 1660 C C . HIS A 1 210 ? 15.603 3.691 -25.914 1.00 73.00 210 HIS A C 1
ATOM 1662 O O . HIS A 1 210 ? 15.375 4.075 -27.061 1.00 73.00 210 HIS A O 1
ATOM 1668 N N . ASP A 1 211 ? 15.718 4.543 -24.894 1.00 74.06 211 ASP A N 1
ATOM 1669 C CA . ASP A 1 211 ? 15.556 5.995 -25.050 1.00 74.06 211 ASP A CA 1
ATOM 1670 C C . ASP A 1 211 ? 16.573 6.586 -26.035 1.00 74.06 211 ASP A C 1
ATOM 1672 O O . ASP A 1 211 ? 16.219 7.400 -26.895 1.00 74.06 211 ASP A O 1
ATOM 1676 N N . ASP A 1 212 ? 17.831 6.153 -25.954 1.00 77.19 212 ASP A N 1
ATOM 1677 C CA . ASP A 1 212 ? 18.880 6.587 -26.877 1.00 77.19 212 ASP A CA 1
ATOM 1678 C C . ASP A 1 212 ? 18.620 6.092 -28.304 1.00 77.19 212 ASP A C 1
ATOM 1680 O O . ASP A 1 212 ? 18.786 6.848 -29.267 1.00 77.19 212 ASP A O 1
ATOM 1684 N N . TYR A 1 213 ? 18.120 4.864 -28.457 1.00 73.50 213 TYR A N 1
ATOM 1685 C CA . TYR A 1 213 ? 17.697 4.336 -29.752 1.00 73.50 213 TYR A CA 1
ATOM 1686 C C . TYR A 1 213 ? 16.531 5.138 -30.355 1.00 73.50 213 TYR A C 1
ATOM 1688 O O . TYR A 1 213 ? 16.574 5.507 -31.532 1.00 73.50 213 TYR A O 1
ATOM 1696 N N . VAL A 1 214 ? 15.513 5.479 -29.559 1.00 74.81 214 VAL A N 1
ATOM 1697 C CA . VAL A 1 214 ? 14.374 6.301 -30.003 1.00 74.81 214 VAL A CA 1
ATOM 1698 C C . VAL A 1 214 ? 14.832 7.704 -30.406 1.00 74.81 214 VAL A C 1
ATOM 1700 O O . VAL A 1 214 ? 14.399 8.216 -31.442 1.00 74.81 214 VAL A O 1
ATOM 1703 N N . LYS A 1 215 ? 15.739 8.327 -29.644 1.00 81.31 215 LYS A N 1
ATOM 1704 C CA . LYS A 1 215 ? 16.348 9.615 -30.022 1.00 81.31 215 LYS A CA 1
ATOM 1705 C C . LYS A 1 215 ? 17.109 9.508 -31.343 1.00 81.31 215 LYS A C 1
ATOM 1707 O O . LYS A 1 215 ? 16.945 10.366 -32.209 1.00 81.31 215 LYS A O 1
ATOM 1712 N N . ALA A 1 216 ? 17.895 8.449 -31.529 1.00 76.94 216 ALA A N 1
ATOM 1713 C CA . ALA A 1 216 ? 18.637 8.224 -32.764 1.00 76.94 216 ALA A CA 1
ATOM 1714 C C . ALA A 1 216 ? 17.706 8.046 -33.975 1.00 76.94 216 ALA A C 1
ATOM 1716 O O . ALA A 1 216 ? 17.969 8.626 -35.029 1.00 76.94 216 ALA A O 1
ATOM 1717 N N . LEU A 1 217 ? 16.599 7.309 -33.830 1.00 75.56 217 LEU A N 1
ATOM 1718 C CA . LEU A 1 217 ? 15.581 7.168 -34.877 1.00 75.56 217 LEU A CA 1
ATOM 1719 C C . LEU A 1 217 ? 14.937 8.508 -35.240 1.00 75.56 217 LEU A C 1
ATOM 1721 O O . LEU A 1 217 ? 14.891 8.856 -36.417 1.00 75.56 217 LEU A O 1
ATOM 1725 N N . ARG A 1 218 ? 14.515 9.296 -34.243 1.00 80.75 218 ARG A N 1
ATOM 1726 C CA . ARG A 1 218 ? 13.943 10.634 -34.472 1.00 80.75 218 ARG A CA 1
ATOM 1727 C C . ARG A 1 218 ? 14.921 11.552 -35.202 1.00 80.75 218 ARG A C 1
ATOM 1729 O O . ARG A 1 218 ? 14.528 12.250 -36.132 1.00 80.75 218 ARG A O 1
ATOM 1736 N N . ASN A 1 219 ? 16.200 11.512 -34.830 1.00 85.00 219 ASN A N 1
ATOM 1737 C CA . ASN A 1 219 ? 17.243 12.289 -35.499 1.00 85.00 219 ASN A CA 1
ATOM 1738 C C . ASN A 1 219 ? 17.473 11.825 -36.944 1.00 85.00 219 ASN A C 1
ATOM 1740 O O . ASN A 1 219 ? 17.658 12.660 -37.827 1.00 85.00 219 ASN A O 1
ATOM 1744 N N . ARG A 1 220 ? 17.434 10.513 -37.215 1.00 80.31 220 ARG A N 1
ATOM 1745 C CA . ARG A 1 220 ? 17.519 9.976 -38.584 1.00 80.31 220 ARG A CA 1
ATOM 1746 C C . ARG A 1 220 ? 16.338 10.430 -39.435 1.00 80.31 220 ARG A C 1
ATOM 1748 O O . ARG A 1 220 ? 16.558 10.967 -40.513 1.00 80.31 220 ARG A O 1
ATOM 1755 N N . GLU A 1 221 ? 15.114 10.300 -38.930 1.00 83.44 221 GLU A N 1
ATOM 1756 C CA . GLU A 1 221 ? 13.915 10.767 -39.633 1.00 83.44 221 GLU A CA 1
ATOM 1757 C C . GLU A 1 221 ? 13.953 12.273 -39.903 1.00 83.44 221 GLU A C 1
ATOM 1759 O O . GLU A 1 221 ? 13.614 12.717 -41.001 1.00 83.44 221 GLU A O 1
ATOM 1764 N N . TYR A 1 222 ? 14.382 13.066 -38.918 1.00 85.44 222 TYR A N 1
ATOM 1765 C CA . TYR A 1 222 ? 14.560 14.505 -39.076 1.00 85.44 222 TYR A CA 1
ATOM 1766 C C . TYR A 1 222 ? 15.588 14.825 -40.168 1.00 85.44 222 TYR A C 1
ATOM 1768 O O . TYR A 1 222 ? 15.289 15.588 -41.086 1.00 85.44 222 TYR A O 1
ATOM 1776 N N . ASN A 1 223 ? 16.760 14.187 -40.129 1.00 82.88 223 ASN A N 1
ATOM 1777 C CA . ASN A 1 223 ? 17.810 14.376 -41.128 1.00 82.88 223 ASN A CA 1
ATOM 1778 C C . ASN A 1 223 ? 17.365 13.944 -42.529 1.00 82.88 223 ASN A C 1
ATOM 1780 O O . ASN A 1 223 ? 17.673 14.626 -43.504 1.00 82.88 223 ASN A O 1
ATOM 1784 N N . ASP A 1 224 ? 16.603 12.859 -42.652 1.00 85.62 224 ASP A N 1
ATOM 1785 C CA . ASP A 1 224 ? 16.059 12.410 -43.934 1.00 85.62 224 ASP A CA 1
ATOM 1786 C C . ASP A 1 224 ? 15.006 13.377 -44.483 1.00 85.62 224 ASP A C 1
ATOM 1788 O O . ASP A 1 224 ? 14.978 13.640 -45.688 1.00 85.62 224 ASP A O 1
ATOM 1792 N N . ARG A 1 225 ? 14.164 13.963 -43.620 1.00 85.69 225 ARG A N 1
ATOM 1793 C CA . ARG A 1 225 ? 13.250 15.048 -44.019 1.00 85.69 225 ARG A CA 1
ATOM 1794 C C . ARG A 1 225 ? 14.026 16.274 -44.489 1.00 85.69 225 ARG A C 1
ATOM 1796 O O . ARG A 1 225 ? 13.682 16.826 -45.532 1.00 85.69 225 ARG A O 1
ATOM 1803 N N . LEU A 1 226 ? 15.084 16.656 -43.776 1.00 84.12 226 LEU A N 1
ATOM 1804 C CA . LEU A 1 226 ? 15.944 17.785 -44.135 1.00 84.12 226 LEU A CA 1
ATOM 1805 C C . LEU A 1 226 ? 16.640 17.558 -45.483 1.00 84.12 226 LEU A C 1
ATOM 1807 O O . LEU A 1 226 ? 16.611 18.422 -46.354 1.00 84.12 226 LEU A O 1
ATOM 1811 N N . ARG A 1 227 ? 17.193 16.358 -45.702 1.00 82.19 227 ARG A N 1
ATOM 1812 C CA . ARG A 1 227 ? 17.797 15.949 -46.980 1.00 82.19 227 ARG A CA 1
ATOM 1813 C C . ARG A 1 227 ? 16.792 16.014 -48.124 1.00 82.19 227 ARG A C 1
ATOM 1815 O O . ARG A 1 227 ? 17.095 16.585 -49.166 1.00 82.19 227 ARG A O 1
ATOM 1822 N N . LYS A 1 228 ? 15.583 15.476 -47.929 1.00 84.81 228 LYS A N 1
ATOM 1823 C CA . LYS A 1 228 ? 14.503 15.549 -48.928 1.00 84.81 228 LYS A CA 1
ATOM 1824 C C . LYS A 1 228 ? 14.078 16.993 -49.207 1.00 84.81 228 LYS A C 1
ATOM 1826 O O . LYS A 1 228 ? 13.802 17.319 -50.357 1.00 84.81 228 LYS A O 1
ATOM 1831 N N . HIS A 1 229 ? 14.031 17.850 -48.188 1.00 80.12 229 HIS A N 1
ATOM 1832 C CA . HIS A 1 229 ? 13.737 19.274 -48.349 1.00 80.12 229 HIS A CA 1
ATOM 1833 C C . HIS A 1 229 ? 14.812 19.980 -49.180 1.00 80.12 229 HIS A C 1
ATOM 1835 O O . HIS A 1 229 ? 14.488 20.573 -50.203 1.00 80.12 229 HIS A O 1
ATOM 1841 N N . HIS A 1 230 ? 16.088 19.835 -48.817 1.00 77.56 230 HIS A N 1
ATOM 1842 C CA . HIS A 1 230 ? 17.194 20.417 -49.579 1.00 77.56 230 HIS A CA 1
ATOM 1843 C C . HIS A 1 230 ? 17.265 19.894 -51.015 1.00 77.56 230 HIS A C 1
ATOM 1845 O O . HIS A 1 230 ? 17.495 20.673 -51.934 1.00 77.56 230 HIS A O 1
ATOM 1851 N N . ALA A 1 231 ? 17.000 18.603 -51.239 1.00 72.56 231 ALA A N 1
ATOM 1852 C CA . ALA A 1 231 ? 16.915 18.048 -52.587 1.00 72.56 231 ALA A CA 1
ATOM 1853 C C . ALA A 1 231 ? 15.787 18.706 -53.405 1.00 72.56 231 ALA A C 1
ATOM 1855 O O . ALA A 1 231 ? 15.978 19.021 -54.580 1.00 72.56 231 ALA A O 1
ATOM 1856 N N . ARG A 1 232 ? 14.623 18.972 -52.792 1.00 73.75 232 ARG A N 1
ATOM 1857 C CA . ARG A 1 232 ? 13.517 19.703 -53.439 1.00 73.75 232 ARG A CA 1
ATOM 1858 C C . ARG A 1 232 ? 13.886 21.152 -53.739 1.00 73.75 232 ARG A C 1
ATOM 1860 O O . ARG A 1 232 ? 13.615 21.611 -54.842 1.00 73.75 232 ARG A O 1
ATOM 1867 N N . GLU A 1 233 ? 14.522 21.852 -52.804 1.00 74.94 233 GLU A N 1
ATOM 1868 C CA . GLU A 1 233 ? 14.993 23.227 -53.013 1.00 74.94 233 GLU A CA 1
ATOM 1869 C C . GLU A 1 233 ? 16.026 23.307 -54.137 1.00 74.94 233 GLU A C 1
ATOM 1871 O O . GLU A 1 233 ? 15.894 24.142 -55.029 1.00 74.94 233 GLU A O 1
ATOM 1876 N N . GLN A 1 234 ? 17.013 22.408 -54.154 1.00 73.56 234 GLN A N 1
ATOM 1877 C CA . GLN A 1 234 ? 17.997 22.327 -55.234 1.00 73.56 234 GLN A CA 1
ATOM 1878 C C . GLN A 1 234 ? 17.338 22.019 -56.579 1.00 73.56 234 GLN A C 1
ATOM 1880 O O . GLN A 1 234 ? 17.646 22.671 -57.574 1.00 73.56 234 GLN A O 1
ATOM 1885 N N . THR A 1 235 ? 16.389 21.081 -56.617 1.00 70.19 235 THR A N 1
ATOM 1886 C CA . THR A 1 235 ? 15.635 20.767 -57.840 1.00 70.19 235 THR A CA 1
ATOM 1887 C C . THR A 1 235 ? 14.828 21.978 -58.315 1.00 70.19 235 THR A C 1
ATOM 1889 O O . THR A 1 235 ? 14.842 22.294 -59.501 1.00 70.19 235 THR A O 1
ATOM 1892 N N . ALA A 1 236 ? 14.182 22.712 -57.405 1.00 68.94 236 ALA A N 1
ATOM 1893 C CA . ALA A 1 236 ? 13.444 23.931 -57.730 1.00 68.94 236 ALA A CA 1
ATOM 1894 C C . ALA A 1 236 ? 14.364 25.060 -58.228 1.00 68.94 236 ALA A C 1
ATOM 1896 O O . ALA A 1 236 ? 14.020 25.759 -59.180 1.00 68.94 236 ALA A O 1
ATOM 1897 N N . LEU A 1 237 ? 15.547 25.231 -57.630 1.00 71.69 237 LEU A N 1
ATOM 1898 C CA . LEU A 1 237 ? 16.559 26.187 -58.090 1.00 71.69 237 LEU A CA 1
ATOM 1899 C C . LEU A 1 237 ? 17.096 25.813 -59.477 1.00 71.69 237 LEU A C 1
ATOM 1901 O O . LEU A 1 237 ? 17.222 26.684 -60.335 1.00 71.69 237 LEU A O 1
ATOM 1905 N N . ASN A 1 238 ? 17.356 24.528 -59.724 1.00 67.88 238 ASN A N 1
ATOM 1906 C CA . ASN A 1 238 ? 17.775 24.028 -61.033 1.00 67.88 238 ASN A CA 1
ATOM 1907 C C . ASN A 1 238 ? 16.679 24.222 -62.090 1.00 67.88 238 ASN A C 1
ATOM 1909 O O . ASN A 1 238 ? 16.971 24.710 -63.178 1.00 67.88 238 ASN A O 1
ATOM 1913 N N . ALA A 1 239 ? 15.415 23.945 -61.757 1.00 61.47 239 ALA A N 1
ATOM 1914 C CA . ALA A 1 239 ? 14.278 24.206 -62.637 1.00 61.47 239 ALA A CA 1
ATOM 1915 C C . ALA A 1 239 ? 14.126 25.706 -62.955 1.00 61.47 239 ALA A C 1
ATOM 1917 O O . ALA A 1 239 ? 13.928 26.074 -64.109 1.00 61.47 239 ALA A O 1
ATOM 1918 N N . ARG A 1 240 ? 14.296 26.597 -61.964 1.00 61.19 240 ARG A N 1
ATOM 1919 C CA . ARG A 1 240 ? 14.306 28.058 -62.182 1.00 61.19 240 ARG A CA 1
ATOM 1920 C C . ARG A 1 240 ? 15.450 28.504 -63.096 1.00 61.19 240 ARG A C 1
ATOM 1922 O O . ARG A 1 240 ? 15.229 29.346 -63.959 1.00 61.19 240 ARG A O 1
ATOM 1929 N N . ARG A 1 241 ? 16.648 27.927 -62.950 1.00 58.62 241 ARG A N 1
ATOM 1930 C CA . ARG A 1 241 ? 17.792 28.186 -63.845 1.00 58.62 241 ARG A CA 1
ATOM 1931 C C . ARG A 1 241 ? 17.530 27.709 -65.276 1.00 58.62 241 ARG A C 1
ATOM 1933 O O . ARG A 1 241 ? 17.926 28.387 -66.214 1.00 58.62 241 ARG A O 1
ATOM 1940 N N . GLN A 1 242 ? 16.850 26.576 -65.451 1.00 58.72 242 GLN A N 1
ATOM 1941 C CA . GLN A 1 242 ? 16.493 26.056 -66.776 1.00 58.72 242 GLN A CA 1
ATOM 1942 C C . GLN A 1 242 ? 15.390 26.884 -67.450 1.00 58.72 242 GLN A C 1
ATOM 1944 O O . GLN A 1 242 ? 15.500 27.187 -68.633 1.00 58.72 242 GLN A O 1
ATOM 1949 N N . MET A 1 243 ? 14.372 27.324 -66.703 1.00 52.09 243 MET A N 1
ATOM 1950 C CA . MET A 1 243 ? 13.313 28.188 -67.242 1.00 52.09 243 MET A CA 1
ATOM 1951 C C . MET A 1 243 ? 13.783 29.625 -67.525 1.00 52.09 243 MET A C 1
ATOM 1953 O O . MET A 1 243 ? 13.196 30.294 -68.368 1.00 52.09 243 MET A O 1
ATOM 1957 N N . GLY A 1 244 ? 14.854 30.090 -66.874 1.00 51.41 244 GLY A N 1
ATOM 1958 C CA . GLY A 1 244 ? 15.501 31.375 -67.172 1.00 51.41 244 GLY A CA 1
ATOM 1959 C C . GLY A 1 244 ? 16.425 31.371 -68.399 1.00 51.41 244 GLY A C 1
ATOM 1960 O O . GLY A 1 244 ? 16.883 32.436 -68.791 1.00 51.41 244 GLY A O 1
ATOM 1961 N N . ASN A 1 245 ? 16.683 30.207 -69.008 1.00 50.00 245 ASN A N 1
ATOM 1962 C CA . ASN A 1 245 ? 17.614 30.037 -70.134 1.00 50.00 245 ASN A CA 1
ATOM 1963 C C . ASN A 1 245 ? 16.924 29.579 -71.433 1.00 50.00 245 ASN A C 1
ATOM 1965 O O . ASN A 1 245 ? 17.558 28.986 -72.307 1.00 50.00 245 ASN A O 1
ATOM 1969 N N . VAL A 1 246 ? 15.629 29.861 -71.599 1.00 46.38 246 VAL A N 1
ATOM 1970 C CA . VAL A 1 246 ? 14.963 29.729 -72.906 1.00 46.38 246 VAL A CA 1
ATOM 1971 C C . VAL A 1 246 ? 15.198 31.022 -73.687 1.00 46.38 246 VAL A C 1
ATOM 1973 O O . VAL A 1 246 ? 14.352 31.905 -73.754 1.00 46.38 246 VAL A O 1
ATOM 1976 N N . GLY A 1 247 ? 16.412 31.157 -74.212 1.00 43.25 247 GLY A N 1
ATOM 1977 C CA . GLY A 1 247 ? 16.845 32.308 -74.995 1.00 43.25 247 GLY A CA 1
ATOM 1978 C C . GLY A 1 247 ? 18.357 32.290 -75.154 1.00 43.25 247 GLY A C 1
ATOM 197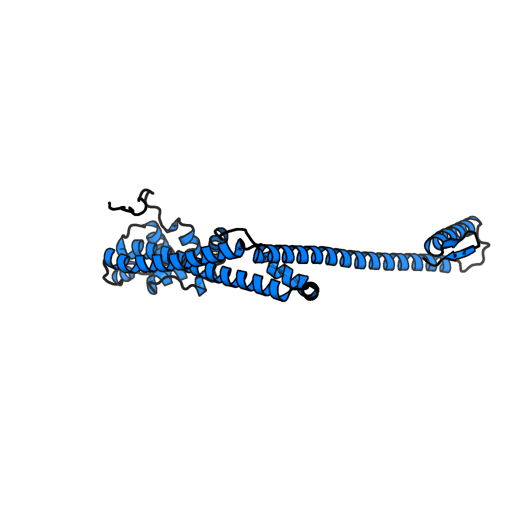9 O O . GLY A 1 247 ? 19.086 32.532 -74.200 1.00 43.25 247 GLY A O 1
ATOM 1980 N N . THR A 1 248 ? 18.813 31.944 -76.353 1.00 51.44 248 THR A N 1
ATOM 1981 C CA . THR A 1 248 ? 20.210 31.943 -76.807 1.00 51.44 248 THR A CA 1
ATOM 1982 C C . THR A 1 248 ? 20.997 33.164 -76.328 1.00 51.44 248 THR A C 1
ATOM 1984 O O . THR A 1 248 ? 20.806 34.252 -76.863 1.00 51.44 248 THR A O 1
ATOM 1987 N N . TYR A 1 249 ? 21.929 32.965 -75.393 1.00 45.97 249 TYR A N 1
ATOM 1988 C CA . TYR A 1 249 ? 23.017 33.904 -75.123 1.00 45.97 249 TYR A CA 1
ATOM 1989 C C . TYR A 1 249 ? 24.296 33.145 -74.778 1.00 45.97 249 TYR A C 1
ATOM 1991 O O . TYR A 1 249 ? 24.262 32.150 -74.048 1.00 45.97 249 TYR A O 1
ATOM 1999 N N . ASP A 1 250 ? 25.423 33.644 -75.289 1.00 49.22 250 ASP A N 1
ATOM 2000 C CA . ASP A 1 250 ? 26.756 33.225 -74.872 1.00 49.22 250 ASP A CA 1
ATOM 2001 C C . ASP A 1 250 ? 26.867 33.357 -73.351 1.00 49.22 250 ASP A C 1
ATOM 2003 O O . ASP A 1 250 ? 26.716 34.438 -72.775 1.00 49.22 250 ASP A O 1
ATOM 2007 N N . LEU A 1 251 ? 27.076 32.223 -72.681 1.00 55.38 251 LEU A N 1
ATOM 2008 C CA . LEU A 1 251 ? 27.155 32.163 -71.228 1.00 55.38 251 LEU A CA 1
ATOM 2009 C C . LEU A 1 251 ? 28.288 33.076 -70.748 1.00 55.38 251 LEU A C 1
ATOM 2011 O O . LEU A 1 251 ? 29.456 32.853 -71.065 1.00 55.38 251 LEU A O 1
ATOM 2015 N N . SER A 1 252 ? 27.944 34.084 -69.940 1.00 52.97 252 SER A N 1
ATOM 2016 C CA . SER A 1 252 ? 28.929 34.970 -69.317 1.00 52.97 252 SER A CA 1
ATOM 2017 C C . SER A 1 252 ? 30.017 34.146 -68.601 1.00 52.97 252 SER A C 1
ATOM 2019 O O . SER A 1 252 ? 29.680 33.196 -67.881 1.00 52.97 252 SER A O 1
ATOM 2021 N N . PRO A 1 253 ? 31.313 34.501 -68.728 1.00 57.81 253 PRO A N 1
ATOM 2022 C CA . PRO A 1 253 ? 32.422 33.765 -68.111 1.00 57.81 253 PRO A CA 1
ATOM 2023 C C . PRO A 1 253 ? 32.257 33.518 -66.604 1.00 57.81 253 PRO A C 1
ATOM 2025 O O . PRO A 1 253 ? 32.736 32.512 -66.081 1.00 57.81 253 PRO A O 1
ATOM 2028 N N . LEU A 1 254 ? 31.541 34.406 -65.905 1.00 53.09 254 LEU A N 1
ATOM 2029 C CA . LEU A 1 254 ? 31.208 34.272 -64.483 1.00 53.09 254 LEU A CA 1
ATOM 2030 C C . LEU A 1 254 ? 30.243 33.112 -64.204 1.00 53.09 254 LEU A C 1
ATOM 2032 O O . LEU A 1 254 ? 30.421 32.384 -63.229 1.00 53.09 254 LEU A O 1
ATOM 2036 N N . VAL A 1 255 ? 29.264 32.890 -65.082 1.00 55.62 255 VAL A N 1
ATOM 2037 C CA . VAL A 1 255 ? 28.314 31.773 -64.977 1.00 55.62 255 VAL A CA 1
ATOM 2038 C C . VAL A 1 255 ? 29.027 30.455 -65.263 1.00 55.62 255 VAL A C 1
ATOM 2040 O O . VAL A 1 255 ? 28.859 29.493 -64.517 1.00 55.62 255 VAL A O 1
ATOM 2043 N N . VAL A 1 256 ? 29.906 30.425 -66.271 1.00 60.09 256 VAL A N 1
ATOM 2044 C CA . VAL A 1 256 ? 30.741 29.249 -66.568 1.00 60.09 256 VAL A CA 1
ATOM 2045 C C . VAL A 1 256 ? 31.661 28.917 -65.390 1.00 60.09 256 VAL A C 1
ATOM 2047 O O . VAL A 1 256 ? 31.811 27.745 -65.047 1.00 60.09 256 VAL A O 1
ATOM 2050 N N . ARG A 1 257 ? 32.242 29.926 -64.726 1.00 62.50 257 ARG A N 1
ATOM 2051 C CA . ARG A 1 257 ? 33.038 29.727 -63.503 1.00 62.50 257 ARG A CA 1
ATOM 2052 C C . ARG A 1 257 ? 32.210 29.147 -62.365 1.00 62.50 257 ARG A C 1
ATOM 2054 O O . ARG A 1 257 ? 32.626 28.154 -61.786 1.00 62.50 257 ARG A O 1
ATOM 2061 N N . SER A 1 258 ? 31.032 29.711 -62.107 1.00 58.34 258 SER A N 1
ATOM 2062 C CA . SER A 1 258 ? 30.139 29.240 -61.045 1.00 58.34 258 SER A CA 1
ATOM 2063 C C . SER A 1 258 ? 29.677 27.798 -61.277 1.00 58.34 258 SER A C 1
ATOM 2065 O O . SER A 1 258 ? 29.660 26.998 -60.345 1.00 58.34 258 SER A O 1
ATOM 2067 N N . VAL A 1 259 ? 29.371 27.430 -62.526 1.00 63.97 259 VAL A N 1
ATOM 2068 C CA . VAL A 1 259 ? 29.029 26.047 -62.887 1.00 63.97 259 VAL A CA 1
ATOM 2069 C C . VAL A 1 259 ? 30.238 25.125 -62.728 1.00 63.97 259 VAL A C 1
ATOM 2071 O O . VAL A 1 259 ? 30.090 24.041 -62.173 1.00 63.97 259 VAL A O 1
ATOM 2074 N N . LYS A 1 260 ? 31.441 25.546 -63.141 1.00 68.19 260 LYS A N 1
ATOM 2075 C CA . LYS A 1 260 ? 32.673 24.763 -62.936 1.00 68.19 260 LYS A CA 1
ATOM 2076 C C . LYS A 1 260 ? 32.992 24.558 -61.455 1.00 68.19 260 LYS A C 1
ATOM 2078 O O . LYS A 1 260 ? 33.356 23.452 -61.075 1.00 68.19 260 LYS A O 1
ATOM 2083 N N . GLU A 1 261 ? 32.829 25.580 -60.621 1.00 67.75 261 GLU A N 1
ATOM 2084 C CA . GLU A 1 261 ? 33.007 25.465 -59.169 1.00 67.75 261 GLU A CA 1
ATOM 2085 C C . GLU A 1 261 ? 31.972 24.542 -58.538 1.00 67.75 261 GLU A C 1
ATOM 2087 O O . GLU A 1 261 ? 32.335 23.697 -57.726 1.00 67.75 261 GLU A O 1
ATOM 2092 N N . PHE A 1 262 ? 30.708 24.648 -58.949 1.00 65.00 262 PHE A N 1
ATOM 2093 C CA . PHE A 1 262 ? 29.653 23.753 -58.487 1.00 65.00 262 PHE A CA 1
ATOM 2094 C C . PHE A 1 262 ? 29.933 22.295 -58.881 1.00 65.00 262 PHE A C 1
ATOM 2096 O O . PHE A 1 262 ? 29.870 21.409 -58.034 1.00 65.00 262 PHE A O 1
ATOM 2103 N N . VAL A 1 263 ? 30.317 22.043 -60.138 1.00 67.38 263 VAL A N 1
ATOM 2104 C CA . VAL A 1 263 ? 30.693 20.702 -60.613 1.00 67.38 263 VAL A CA 1
ATOM 2105 C C . VAL A 1 263 ? 31.916 20.178 -59.862 1.00 67.38 263 VAL A C 1
ATOM 2107 O O . VAL A 1 263 ? 31.919 19.013 -59.482 1.00 67.38 263 VAL A O 1
ATOM 2110 N N . ARG A 1 264 ? 32.917 21.023 -59.582 1.00 67.94 264 ARG A N 1
ATOM 2111 C CA . ARG A 1 264 ? 34.095 20.632 -58.795 1.00 67.94 264 ARG A CA 1
ATOM 2112 C C . ARG A 1 264 ? 33.720 20.252 -57.360 1.00 67.94 264 ARG A C 1
ATOM 2114 O O . ARG A 1 264 ? 34.158 19.216 -56.877 1.00 67.94 264 ARG A O 1
ATOM 2121 N N . GLN A 1 265 ? 32.881 21.049 -56.699 1.00 64.12 265 GLN A N 1
ATOM 2122 C CA . GLN A 1 265 ? 32.425 20.782 -55.328 1.00 64.12 265 GLN A CA 1
ATOM 2123 C C . GLN A 1 265 ? 31.572 19.510 -55.231 1.00 64.12 265 GLN A C 1
ATOM 2125 O O . GLN A 1 265 ? 31.669 18.766 -54.255 1.00 64.12 265 GLN A O 1
ATOM 2130 N N . GLU A 1 266 ? 30.742 19.241 -56.238 1.00 59.03 266 GLU A N 1
ATOM 2131 C CA . GLU A 1 266 ? 29.939 18.018 -56.300 1.00 59.03 266 GLU A CA 1
ATOM 2132 C C . GLU A 1 266 ? 30.793 16.795 -56.689 1.00 59.03 266 GLU A C 1
ATOM 2134 O O . GLU A 1 266 ? 30.611 15.722 -56.114 1.00 59.03 266 GLU A O 1
ATOM 2139 N N . GLN A 1 267 ? 31.791 16.948 -57.569 1.00 59.62 267 GLN A N 1
ATOM 2140 C CA . GLN A 1 267 ? 32.784 15.901 -57.847 1.00 59.62 267 GLN A CA 1
ATOM 2141 C C . GLN A 1 267 ? 33.567 15.527 -56.584 1.00 59.62 267 GLN A C 1
ATOM 2143 O O . GLN A 1 267 ? 33.603 14.354 -56.236 1.00 59.62 267 GLN A O 1
ATOM 2148 N N . GLU A 1 268 ? 34.095 16.498 -55.835 1.00 62.50 268 GLU A N 1
ATOM 2149 C CA . GLU A 1 268 ? 34.807 16.257 -54.568 1.00 62.50 268 GLU A CA 1
ATOM 2150 C C . GLU A 1 268 ? 33.928 15.558 -53.509 1.00 62.50 268 GLU A C 1
ATOM 2152 O O . GLU A 1 268 ? 34.432 14.802 -52.671 1.00 62.50 268 GLU A O 1
ATOM 2157 N N . LYS A 1 269 ? 32.606 15.776 -53.546 1.00 57.41 269 LYS A N 1
ATOM 2158 C CA . LYS A 1 269 ? 31.644 15.137 -52.635 1.00 57.41 269 LYS A CA 1
ATOM 2159 C C . LYS A 1 269 ? 31.328 13.683 -52.978 1.00 57.41 269 LYS A C 1
ATOM 2161 O O . LYS A 1 269 ? 31.186 12.885 -52.051 1.00 57.41 269 LYS A O 1
ATOM 2166 N N . TYR A 1 270 ? 31.170 13.349 -54.259 1.00 54.62 270 TYR A N 1
ATOM 2167 C CA . TYR A 1 270 ? 30.613 12.056 -54.684 1.00 54.62 270 TYR A CA 1
ATOM 2168 C C . TYR A 1 270 ? 31.602 11.142 -55.411 1.00 54.62 270 TYR A C 1
ATOM 2170 O O . TYR A 1 270 ? 31.376 9.936 -55.461 1.00 54.62 270 TYR A O 1
ATOM 2178 N N . LEU A 1 271 ? 32.690 11.682 -55.958 1.00 56.28 271 LEU A N 1
ATOM 2179 C CA . LEU A 1 271 ? 33.646 10.951 -56.783 1.00 56.28 271 LEU A CA 1
ATOM 2180 C C . LEU A 1 271 ? 35.072 11.304 -56.348 1.00 56.28 271 LEU A C 1
ATOM 2182 O O . LEU A 1 271 ? 35.633 12.320 -56.753 1.00 56.28 271 LEU A O 1
ATOM 2186 N N . ALA A 1 272 ? 35.682 10.459 -55.518 1.00 56.34 272 ALA A N 1
ATOM 2187 C CA . ALA A 1 272 ? 37.099 10.601 -55.215 1.00 56.34 272 ALA A CA 1
ATOM 2188 C C . ALA A 1 272 ? 37.890 9.974 -56.366 1.00 56.34 272 ALA A C 1
ATOM 2190 O O . ALA A 1 272 ? 37.935 8.757 -56.479 1.00 56.34 272 ALA A O 1
ATOM 2191 N N . PHE A 1 273 ? 38.490 10.772 -57.242 1.00 56.00 273 PHE A N 1
ATOM 2192 C CA . PHE A 1 273 ? 39.436 10.242 -58.225 1.00 56.00 273 PHE A CA 1
ATOM 2193 C C . PHE A 1 273 ? 40.842 10.213 -57.618 1.00 56.00 273 PHE A C 1
ATOM 2195 O O . PHE A 1 273 ? 41.199 11.113 -56.857 1.00 56.00 273 PHE A O 1
ATOM 2202 N N . ASP A 1 274 ? 41.626 9.173 -57.897 1.00 56.47 274 ASP A N 1
ATOM 2203 C CA . ASP A 1 274 ? 43.051 9.181 -57.556 1.00 56.47 274 ASP A CA 1
ATOM 2204 C C . ASP A 1 274 ? 43.858 10.088 -58.506 1.00 56.47 274 ASP A C 1
ATOM 2206 O O . ASP A 1 274 ? 43.339 10.596 -59.501 1.00 56.47 274 ASP A O 1
ATOM 2210 N N . GLU A 1 275 ? 45.141 10.309 -58.203 1.00 56.09 275 GLU A N 1
ATOM 2211 C CA . GLU A 1 275 ? 46.038 11.144 -59.023 1.00 56.09 275 GLU A CA 1
ATOM 2212 C C . GLU A 1 275 ? 46.241 10.598 -60.453 1.00 56.09 275 GLU A C 1
ATOM 2214 O O . GLU A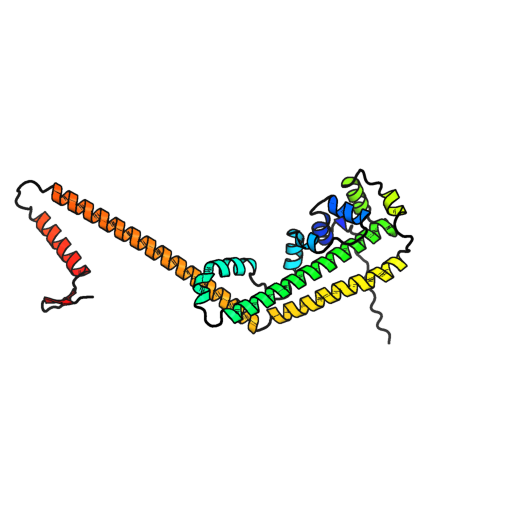 1 275 ? 46.720 11.323 -61.323 1.00 56.09 275 GLU A O 1
ATOM 2219 N N . ALA A 1 276 ? 45.832 9.351 -60.720 1.00 62.19 276 ALA A N 1
ATOM 2220 C CA . ALA A 1 276 ? 45.836 8.724 -62.040 1.00 62.19 276 ALA A CA 1
ATOM 2221 C C . ALA A 1 276 ? 44.482 8.847 -62.776 1.00 62.19 276 ALA A C 1
ATOM 2223 O O . ALA A 1 276 ? 44.332 8.331 -63.885 1.00 62.19 276 ALA A O 1
ATOM 2224 N N . GLY A 1 277 ? 43.499 9.543 -62.192 1.00 55.31 277 GLY A N 1
ATOM 2225 C CA . GLY A 1 277 ? 42.191 9.792 -62.795 1.00 55.31 277 GLY A CA 1
ATOM 2226 C C . GLY A 1 277 ? 41.219 8.613 -62.713 1.00 55.31 277 GLY A C 1
ATOM 2227 O O . GLY A 1 277 ? 40.219 8.606 -63.433 1.00 55.31 277 GLY A O 1
ATOM 2228 N N . GLN A 1 278 ? 41.473 7.620 -61.853 1.00 54.91 278 GLN A N 1
ATOM 2229 C CA . GLN A 1 278 ? 40.566 6.491 -61.647 1.00 54.91 278 GLN A CA 1
ATOM 2230 C C . GLN A 1 278 ? 39.586 6.742 -60.499 1.00 54.91 278 GLN A C 1
ATOM 2232 O O . GLN A 1 278 ? 39.931 7.266 -59.442 1.00 54.91 278 GLN A O 1
ATOM 2237 N N . LEU A 1 279 ? 38.330 6.367 -60.734 1.00 52.91 279 LEU A N 1
ATOM 2238 C CA . LEU A 1 279 ? 37.182 6.660 -59.881 1.00 52.91 279 LEU A CA 1
ATOM 2239 C C . LEU A 1 279 ? 37.177 5.725 -58.660 1.00 52.91 279 LEU A C 1
ATOM 2241 O O . LEU A 1 279 ? 36.843 4.547 -58.781 1.00 52.91 279 LEU A O 1
ATOM 2245 N N . LYS A 1 280 ? 37.519 6.234 -57.471 1.00 53.38 280 LYS A N 1
ATOM 2246 C CA . LYS A 1 280 ? 37.274 5.532 -56.205 1.00 53.38 280 LYS A CA 1
ATOM 2247 C C . LYS A 1 280 ? 35.840 5.790 -55.765 1.00 53.38 280 LYS A C 1
ATOM 2249 O O . LYS A 1 280 ? 35.470 6.892 -55.358 1.00 53.38 280 LYS A O 1
ATOM 2254 N N . VAL A 1 281 ? 35.038 4.735 -55.822 1.00 49.00 281 VAL A N 1
ATOM 2255 C CA . VAL A 1 281 ? 33.759 4.675 -55.115 1.00 49.00 281 VAL A CA 1
ATOM 2256 C C . VAL A 1 281 ? 34.077 4.644 -53.615 1.00 49.00 281 VAL A C 1
ATOM 2258 O O . VAL A 1 281 ? 34.859 3.798 -53.179 1.00 49.00 281 VAL A O 1
ATOM 2261 N N . LYS A 1 282 ? 33.543 5.601 -52.851 1.00 50.72 282 LYS A N 1
ATOM 2262 C CA . LYS A 1 282 ? 33.580 5.568 -51.380 1.00 50.72 282 LYS A CA 1
ATOM 2263 C C . LYS A 1 282 ? 32.572 4.569 -50.834 1.00 50.72 282 LYS A C 1
ATOM 2265 O O . LYS A 1 282 ? 31.449 4.524 -51.383 1.00 50.72 282 LYS A O 1
#

Organism: Exophiala mesophila (NCBI:txid212818)

Foldseek 3Di:
DDPPPDDPDDDDPPDFLCPDLLCCQQAVVVQQVLLVCCLPVVDFDDLVVSVVRPSLLVVQVVVQDDDDFPVVVLVVLCVLCVVVLVVDPCSVVLVVLVVVLVVLVVQLSSLVSVLSRLVSSLVLCCCLQAPVPNVVSVVSNCVRPVVDPSVVSSVPPPPDHPVRVCVVSVVVSVVSVVSSVVSSVVSNCSNPDPSNVVSSVVSVVSSVVSVVVVVVVVVVVVVVVVVVVVVVVVVVVVVVVVVVPPDDDDDDVVNVVVVVVVVVVVCVVQFDADPVRHTDGD

Radius of gyration: 36.74 Å; chains: 1; bounding box: 75×50×114 Å